Protein AF-A0A7Y3MWR1-F1 (afdb_monomer_lite)

Structure (mmCIF, N/CA/C/O backbone):
data_AF-A0A7Y3MWR1-F1
#
_entry.id   AF-A0A7Y3MWR1-F1
#
loop_
_atom_site.group_PDB
_atom_site.id
_atom_site.type_symbol
_atom_site.label_atom_id
_atom_site.label_alt_id
_atom_site.label_comp_id
_atom_site.label_asym_id
_atom_site.label_entity_id
_atom_site.label_seq_id
_atom_site.pdbx_PDB_ins_code
_atom_site.Cartn_x
_atom_site.Cartn_y
_atom_site.Cartn_z
_atom_site.occupancy
_atom_site.B_iso_or_equiv
_atom_site.auth_seq_id
_atom_site.auth_comp_id
_atom_site.auth_asym_id
_atom_site.auth_atom_id
_atom_site.pdbx_PDB_model_num
ATOM 1 N N . MET A 1 1 ? -51.681 26.804 16.987 1.00 45.47 1 MET A N 1
ATOM 2 C CA . MET A 1 1 ? -50.652 25.978 17.655 1.00 45.47 1 MET A CA 1
ATOM 3 C C . MET A 1 1 ? -49.712 25.480 16.564 1.00 45.47 1 MET A C 1
ATOM 5 O O . MET A 1 1 ? -50.173 24.775 15.679 1.00 45.47 1 MET A O 1
ATOM 9 N N . ARG A 1 2 ? -48.475 25.991 16.497 1.00 41.12 2 ARG A N 1
ATOM 10 C CA . ARG A 1 2 ? -47.535 25.744 15.385 1.00 41.12 2 ARG A CA 1
ATOM 11 C C . ARG A 1 2 ? -46.619 24.585 15.791 1.00 41.12 2 ARG A C 1
ATOM 13 O O . ARG A 1 2 ? -45.947 24.696 16.810 1.00 41.12 2 ARG A O 1
ATOM 20 N N . VAL A 1 3 ? -46.648 23.482 15.047 1.00 41.56 3 VAL A N 1
ATOM 21 C CA . VAL A 1 3 ? -45.785 22.315 15.289 1.00 41.56 3 VAL A CA 1
ATOM 22 C C . VAL A 1 3 ? -44.350 22.691 14.887 1.00 41.56 3 VAL A C 1
ATOM 24 O O . VAL A 1 3 ? -44.177 23.237 13.793 1.00 41.56 3 VAL A O 1
ATOM 27 N N . PRO A 1 4 ? -43.331 22.485 15.740 1.00 40.34 4 PRO A N 1
ATOM 28 C CA . PRO A 1 4 ? -41.945 22.752 15.366 1.00 40.34 4 PRO A CA 1
ATOM 29 C C . PRO A 1 4 ? -41.457 21.724 14.328 1.00 40.34 4 PRO A 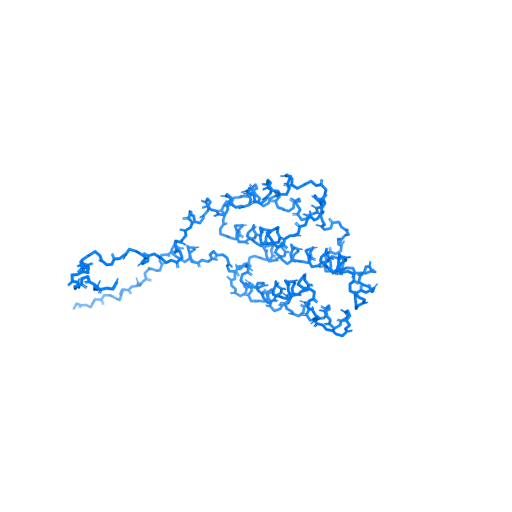C 1
ATOM 31 O O . PRO A 1 4 ? -41.953 20.595 14.309 1.00 40.34 4 PRO A O 1
ATOM 34 N N . PRO A 1 5 ? -40.503 22.086 13.450 1.00 43.78 5 PRO A N 1
ATOM 35 C CA . PRO A 1 5 ? -39.950 21.145 12.486 1.00 43.78 5 PRO A CA 1
ATOM 36 C C . PRO A 1 5 ? -39.145 20.060 13.208 1.00 43.78 5 PRO A C 1
ATOM 38 O O . PRO A 1 5 ? -38.393 20.342 14.142 1.00 43.78 5 PRO A O 1
ATOM 41 N N . ILE A 1 6 ? -39.304 18.816 12.755 1.00 50.38 6 ILE A N 1
ATOM 42 C CA . ILE A 1 6 ? -38.486 17.682 13.185 1.00 50.38 6 ILE A CA 1
ATOM 43 C C . ILE A 1 6 ? -37.073 17.935 12.656 1.00 50.38 6 ILE A C 1
ATOM 45 O O . ILE A 1 6 ? -36.814 17.796 11.461 1.00 50.38 6 ILE A O 1
ATOM 49 N N . VAL A 1 7 ? -36.159 18.347 13.534 1.00 52.25 7 VAL A N 1
ATOM 50 C CA . VAL A 1 7 ? -34.727 18.281 13.244 1.00 52.25 7 VAL A CA 1
ATOM 51 C C . VAL A 1 7 ? -34.375 16.799 13.226 1.00 52.25 7 VAL A C 1
ATOM 53 O O . VAL A 1 7 ? -34.409 16.140 14.262 1.00 52.25 7 VAL A O 1
ATOM 56 N N . SER A 1 8 ? -34.101 16.269 12.034 1.00 47.66 8 SER A N 1
ATOM 57 C CA . SER A 1 8 ? -33.553 14.926 11.859 1.00 47.66 8 SER A CA 1
ATOM 58 C C . SER A 1 8 ? -32.188 14.884 12.541 1.00 47.66 8 SER A C 1
ATOM 60 O O . SER A 1 8 ? -31.198 15.344 11.974 1.00 47.66 8 SER A O 1
ATOM 62 N N . TYR A 1 9 ? -32.137 14.383 13.774 1.00 44.94 9 TYR A N 1
ATOM 63 C CA . TYR A 1 9 ? -30.881 14.062 14.436 1.00 44.94 9 TYR A CA 1
ATOM 64 C C . TYR A 1 9 ? -30.244 12.915 13.652 1.00 44.94 9 TYR A C 1
ATOM 66 O O . TYR A 1 9 ? -30.768 11.804 13.626 1.00 44.94 9 TYR A O 1
ATOM 74 N N . ARG A 1 10 ? -29.182 13.221 12.906 1.00 43.94 10 ARG A N 1
ATOM 75 C CA . ARG A 1 10 ? -28.384 12.214 12.211 1.00 43.94 10 ARG A CA 1
ATOM 76 C C . ARG A 1 10 ? -27.510 11.569 13.280 1.00 43.94 10 ARG A C 1
ATOM 78 O O . ARG A 1 10 ? -26.643 12.248 13.825 1.00 43.94 10 ARG A O 1
ATOM 85 N N . ASP A 1 11 ? -27.790 10.316 13.627 1.00 38.19 11 ASP A N 1
ATOM 86 C CA . ASP A 1 11 ? -27.016 9.585 14.628 1.00 38.19 11 ASP A CA 1
ATOM 87 C C . ASP A 1 11 ? -25.553 9.469 14.158 1.00 38.19 11 ASP A C 1
ATOM 89 O O . ASP A 1 11 ? -25.288 8.794 13.160 1.00 38.19 11 ASP A O 1
ATOM 93 N N . PRO A 1 12 ? -24.574 10.074 14.858 1.00 42.69 12 PRO A N 1
ATOM 94 C CA . PRO A 1 12 ? -23.167 10.024 14.448 1.00 42.69 12 PRO A CA 1
ATOM 95 C C . PRO A 1 12 ? -22.580 8.604 14.505 1.00 42.69 12 PRO A C 1
ATOM 97 O O . PRO A 1 12 ? -21.557 8.333 13.891 1.00 42.69 12 PRO A O 1
ATOM 100 N N . VAL A 1 13 ? -23.249 7.680 15.203 1.00 42.00 13 VAL A N 1
ATOM 101 C CA . VAL A 1 13 ? -22.864 6.264 15.306 1.00 42.00 13 VAL A CA 1
ATOM 102 C C . VAL A 1 13 ? -23.218 5.476 14.033 1.00 42.00 13 VAL A C 1
ATOM 104 O O . VAL A 1 13 ? -22.575 4.474 13.736 1.00 42.00 13 VAL A O 1
ATOM 107 N N . GLN A 1 14 ? -24.209 5.919 13.247 1.00 37.59 14 GLN A N 1
ATOM 108 C CA . GLN A 1 14 ? -24.595 5.252 11.995 1.00 37.59 14 GLN A CA 1
ATOM 109 C C . GLN A 1 14 ? -23.736 5.669 10.791 1.00 37.59 14 GLN A C 1
ATOM 111 O O . GLN A 1 14 ? -23.588 4.866 9.873 1.00 37.59 14 GLN A O 1
ATOM 116 N N . ASP A 1 15 ? -23.134 6.866 10.802 1.00 41.84 15 ASP A N 1
ATOM 117 C CA . ASP A 1 15 ? -22.218 7.316 9.735 1.00 41.84 15 ASP A CA 1
ATOM 118 C C . ASP A 1 15 ? -20.869 6.553 9.764 1.00 41.84 15 ASP A C 1
ATOM 120 O O . ASP A 1 15 ? -20.226 6.424 8.728 1.00 41.84 15 ASP A O 1
ATOM 124 N N . ASP A 1 16 ? -20.456 5.990 10.909 1.00 44.84 16 ASP A N 1
ATOM 125 C CA . ASP A 1 16 ? -19.154 5.306 11.075 1.00 44.84 16 ASP A CA 1
ATOM 126 C C . ASP A 1 16 ? -19.192 3.812 10.672 1.00 44.84 16 ASP A C 1
ATOM 128 O O . ASP A 1 16 ? -18.217 3.243 10.186 1.00 44.84 16 ASP A O 1
ATOM 132 N N . LEU A 1 17 ? -20.364 3.168 10.766 1.00 41.53 17 LEU A N 1
ATOM 133 C CA . LEU A 1 17 ? -20.565 1.753 10.400 1.00 41.53 17 LEU A CA 1
ATOM 134 C C . LEU A 1 17 ? -20.596 1.503 8.876 1.00 41.53 17 LEU A C 1
ATOM 136 O O . LEU A 1 17 ? -20.618 0.352 8.431 1.00 41.53 17 LEU A O 1
ATOM 140 N N . GLY A 1 18 ? -20.630 2.569 8.070 1.00 46.22 18 GLY A N 1
ATOM 141 C CA . GLY A 1 18 ? -20.715 2.513 6.608 1.00 46.22 18 GLY A CA 1
ATOM 142 C C . GLY A 1 18 ? -19.389 2.674 5.863 1.00 46.22 18 GLY A C 1
ATOM 143 O O . GLY A 1 18 ? -19.364 2.395 4.668 1.00 46.22 18 GLY A O 1
ATOM 144 N N . ARG A 1 19 ? -18.308 3.092 6.539 1.00 59.31 19 ARG A N 1
ATOM 145 C CA . ARG A 1 19 ? -17.054 3.535 5.889 1.00 59.31 19 ARG A CA 1
ATOM 146 C C . ARG A 1 19 ? -15.982 2.458 5.733 1.00 59.31 19 ARG A C 1
ATOM 148 O O . ARG A 1 19 ? -14.924 2.718 5.169 1.00 59.31 19 ARG A O 1
ATOM 155 N N . GLY A 1 20 ? -16.239 1.252 6.240 1.00 65.06 20 GLY A N 1
ATOM 156 C CA . GLY A 1 20 ? -15.255 0.172 6.235 1.00 65.06 20 GLY A CA 1
ATOM 157 C C . GLY A 1 20 ? -14.748 -0.135 4.824 1.00 65.06 20 GLY A C 1
ATOM 158 O O . GLY A 1 20 ? -15.522 -0.559 3.968 1.00 65.06 20 GLY A O 1
ATOM 159 N N . GLY A 1 21 ? -13.448 0.060 4.608 1.00 73.00 21 GLY A N 1
ATOM 160 C CA . GLY A 1 21 ? -12.765 -0.252 3.350 1.00 73.00 21 GLY A CA 1
ATOM 161 C C . GLY A 1 21 ? -12.755 0.851 2.292 1.00 73.00 21 GLY A C 1
ATOM 162 O O . GLY A 1 21 ? -12.262 0.614 1.186 1.00 73.00 21 GLY A O 1
ATOM 163 N N . GLU A 1 22 ? -13.210 2.069 2.611 1.00 86.62 22 GLU A N 1
ATOM 164 C CA . GLU A 1 22 ? -13.105 3.222 1.700 1.00 86.62 22 GLU A CA 1
ATOM 165 C C . GLU A 1 22 ? -11.640 3.541 1.336 1.00 86.62 22 GLU A C 1
ATOM 167 O O . GLU A 1 22 ? -11.360 3.890 0.190 1.00 86.62 22 GLU A O 1
ATOM 172 N N . LEU A 1 23 ? -10.684 3.346 2.254 1.00 92.88 23 LEU A N 1
ATOM 173 C CA . LEU A 1 23 ? -9.259 3.589 1.993 1.00 92.88 23 LEU A CA 1
ATOM 174 C C . LEU A 1 23 ? -8.682 2.641 0.929 1.00 92.88 23 LEU A C 1
ATOM 176 O O . LEU A 1 23 ? -7.988 3.076 0.008 1.00 92.88 23 LEU A O 1
ATOM 180 N N . ALA A 1 24 ? -8.989 1.343 1.028 1.00 94.31 24 ALA A N 1
ATOM 181 C CA . ALA A 1 24 ? -8.575 0.352 0.037 1.00 94.31 24 ALA A CA 1
ATOM 182 C C . ALA A 1 24 ? -9.272 0.587 -1.311 1.00 94.31 24 ALA A C 1
ATOM 184 O O . ALA A 1 24 ? -8.636 0.492 -2.364 1.00 94.31 24 ALA A O 1
ATOM 185 N N . LEU A 1 25 ? -10.555 0.964 -1.280 1.00 93.31 25 LEU A N 1
ATOM 186 C CA . LEU A 1 25 ? -11.319 1.327 -2.470 1.00 93.31 25 LEU A CA 1
ATOM 187 C C . LEU A 1 25 ? -10.763 2.583 -3.158 1.00 93.31 25 LEU A C 1
ATOM 189 O O . LEU A 1 25 ? -10.685 2.621 -4.385 1.00 93.31 25 LEU A O 1
ATOM 193 N N . GLY A 1 26 ? -10.318 3.587 -2.401 1.00 95.25 26 GLY A N 1
ATOM 194 C CA . GLY A 1 26 ? -9.665 4.779 -2.951 1.00 95.25 26 GLY A CA 1
ATOM 195 C C . GLY A 1 26 ? -8.364 4.462 -3.696 1.00 95.25 26 GLY A C 1
ATOM 196 O O . GLY A 1 26 ? -7.991 5.172 -4.624 1.00 95.25 26 GLY A O 1
ATOM 197 N N . LEU A 1 27 ? -7.703 3.350 -3.358 1.00 97.44 27 LEU A N 1
ATOM 198 C CA . LEU A 1 27 ? -6.500 2.857 -4.037 1.00 97.44 27 LEU A CA 1
ATOM 199 C C . LEU A 1 27 ? -6.786 1.812 -5.132 1.00 97.44 27 LEU A C 1
ATOM 201 O O . LEU A 1 27 ? -5.845 1.260 -5.709 1.00 97.44 27 LEU A O 1
ATOM 205 N N . GLN A 1 28 ? -8.053 1.525 -5.455 1.00 96.31 28 GLN A N 1
ATOM 206 C CA . GLN A 1 28 ? -8.433 0.424 -6.354 1.00 96.31 28 GLN A CA 1
ATOM 207 C C . GLN A 1 28 ? -7.777 0.493 -7.741 1.00 96.31 28 GLN A C 1
ATOM 209 O O . GLN A 1 28 ? -7.393 -0.538 -8.300 1.00 96.31 28 GLN A O 1
ATOM 214 N N 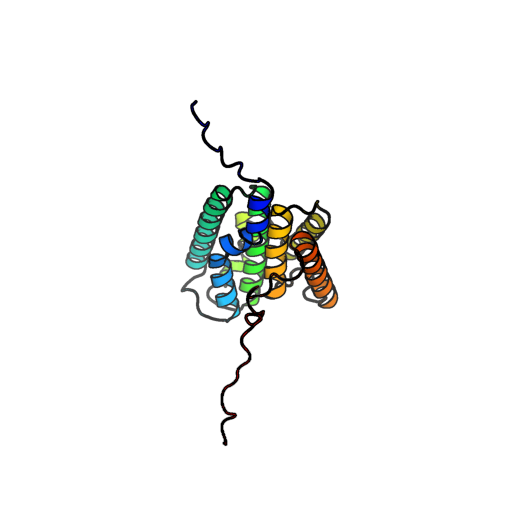. GLU A 1 29 ? -7.624 1.694 -8.308 1.00 96.38 29 GLU A N 1
ATOM 215 C CA . GLU A 1 29 ? -7.031 1.878 -9.635 1.00 96.38 29 GLU A CA 1
ATOM 216 C C . GLU A 1 29 ? -5.547 1.504 -9.611 1.00 96.38 29 GLU A C 1
ATOM 218 O O . GLU A 1 29 ? -5.066 0.760 -10.470 1.00 96.38 29 GLU A O 1
ATOM 223 N N . ALA A 1 30 ? -4.842 1.934 -8.563 1.00 97.12 30 ALA A N 1
ATOM 224 C CA . ALA A 1 30 ? -3.445 1.602 -8.334 1.00 97.12 30 ALA A CA 1
ATOM 225 C C . ALA A 1 30 ? -3.270 0.086 -8.119 1.00 97.12 30 ALA A C 1
ATOM 227 O O . ALA A 1 30 ? -2.466 -0.557 -8.800 1.00 97.12 30 ALA A O 1
ATOM 228 N N . PHE A 1 31 ? -4.089 -0.532 -7.260 1.00 97.38 31 PHE A N 1
ATOM 229 C CA . PHE A 1 31 ? -4.067 -1.987 -7.062 1.00 97.38 31 PHE A CA 1
ATOM 230 C C . PHE A 1 31 ? -4.383 -2.767 -8.340 1.00 97.38 31 PHE A C 1
ATOM 232 O O . PHE A 1 31 ? -3.753 -3.790 -8.605 1.00 97.38 31 PHE A O 1
ATOM 239 N N . THR A 1 32 ? -5.295 -2.275 -9.177 1.00 95.56 32 THR A N 1
ATOM 240 C CA . THR A 1 32 ? -5.608 -2.898 -10.470 1.00 95.56 32 THR A CA 1
ATOM 241 C C . THR A 1 32 ? -4.387 -2.920 -11.387 1.00 95.56 32 THR A C 1
ATOM 243 O O . THR A 1 32 ? -4.093 -3.950 -12.004 1.00 95.56 32 THR A O 1
ATOM 246 N N . VAL A 1 33 ? -3.640 -1.815 -11.460 1.00 94.44 33 VAL A N 1
ATOM 247 C CA . VAL A 1 33 ? -2.377 -1.747 -12.211 1.00 94.44 33 VAL A CA 1
ATOM 248 C C . VAL A 1 33 ? -1.369 -2.765 -11.671 1.00 94.44 33 VAL A C 1
ATOM 250 O O . VAL A 1 33 ? -0.801 -3.538 -12.446 1.00 94.44 33 VAL A O 1
ATOM 253 N N . LEU A 1 34 ? -1.197 -2.832 -10.351 1.00 95.31 34 LEU A N 1
ATOM 254 C CA . LEU A 1 34 ? -0.280 -3.770 -9.702 1.00 95.31 34 LEU A CA 1
ATOM 255 C C . LEU A 1 34 ? -0.658 -5.237 -9.968 1.00 95.31 34 LEU A C 1
ATOM 257 O O . LEU A 1 34 ? 0.195 -6.053 -10.320 1.00 95.31 34 LEU A O 1
ATOM 261 N N . VAL A 1 35 ? -1.934 -5.604 -9.853 1.00 94.19 35 VAL A N 1
ATOM 262 C CA . VAL A 1 35 ? -2.383 -6.984 -10.105 1.00 94.19 35 VAL A CA 1
ATOM 263 C C . VAL A 1 35 ? -2.182 -7.367 -11.572 1.00 94.19 35 VAL A C 1
ATOM 265 O O . VAL A 1 35 ? -1.722 -8.473 -11.865 1.00 94.19 35 VAL A O 1
ATOM 268 N N . ARG A 1 36 ? -2.441 -6.447 -12.513 1.00 92.00 36 ARG A N 1
ATOM 269 C CA . ARG A 1 36 ? -2.145 -6.671 -13.938 1.00 92.00 36 ARG A CA 1
ATOM 270 C C . ARG A 1 36 ? -0.655 -6.906 -14.186 1.00 92.00 36 ARG A C 1
ATOM 272 O O . ARG A 1 36 ? -0.323 -7.729 -15.040 1.00 92.00 36 ARG A O 1
ATOM 279 N N . LEU A 1 37 ? 0.213 -6.232 -13.428 1.00 91.50 37 LEU A N 1
ATOM 280 C CA . LEU A 1 37 ? 1.666 -6.361 -13.544 1.00 91.50 37 LEU A CA 1
ATOM 281 C C . LEU A 1 37 ? 2.085 -7.770 -13.143 1.00 91.50 37 LEU A C 1
ATOM 283 O O . LEU A 1 37 ? 2.802 -8.442 -13.882 1.00 91.50 37 LEU A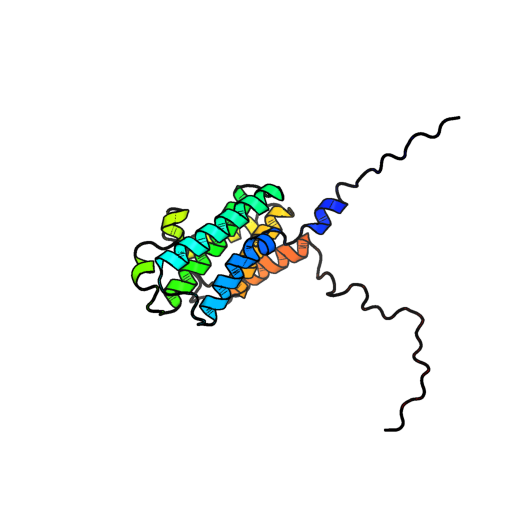 O 1
ATOM 287 N N . ARG A 1 38 ? 1.582 -8.234 -11.996 1.00 90.69 38 ARG A N 1
ATOM 288 C CA . ARG A 1 38 ? 1.854 -9.578 -11.473 1.00 90.69 38 ARG A CA 1
ATOM 289 C C . ARG A 1 38 ? 1.286 -10.682 -12.360 1.00 90.69 38 ARG A C 1
ATOM 291 O O . ARG A 1 38 ? 1.878 -11.750 -12.450 1.00 90.69 38 ARG A O 1
ATOM 298 N N . ALA A 1 39 ? 0.193 -10.412 -13.072 1.00 89.44 39 ALA A N 1
ATOM 299 C CA . ALA A 1 39 ? -0.351 -11.313 -14.086 1.00 89.44 39 ALA A CA 1
ATOM 300 C C . ALA A 1 39 ? 0.476 -11.355 -15.390 1.00 89.44 39 ALA A C 1
ATOM 302 O O . ALA A 1 39 ? 0.044 -11.977 -16.360 1.00 89.44 39 ALA A O 1
ATOM 303 N N . GLY A 1 40 ? 1.625 -10.668 -15.453 1.00 83.06 40 GLY A N 1
ATOM 304 C CA . GLY A 1 40 ? 2.501 -10.641 -16.625 1.00 83.06 40 GLY A CA 1
ATOM 305 C C . GLY A 1 40 ? 1.887 -9.939 -17.835 1.00 83.06 40 GLY A C 1
ATOM 306 O O . GLY A 1 40 ? 2.345 -10.130 -18.961 1.00 83.06 40 GLY A O 1
ATOM 307 N N . ARG A 1 41 ? 0.827 -9.144 -17.639 1.00 78.44 41 ARG A N 1
ATOM 308 C CA . ARG A 1 41 ? 0.235 -8.374 -18.733 1.00 78.44 41 ARG A CA 1
ATOM 309 C C . ARG A 1 41 ? 1.104 -7.156 -18.993 1.00 78.44 41 ARG A C 1
ATOM 311 O O . ARG A 1 41 ? 1.492 -6.463 -18.060 1.00 78.44 41 ARG A O 1
ATOM 318 N N . GLN A 1 42 ? 1.374 -6.877 -20.263 1.00 67.69 42 GLN A N 1
ATOM 319 C CA . GLN A 1 42 ? 2.087 -5.667 -20.647 1.00 67.69 42 GLN A CA 1
ATOM 320 C C . GLN A 1 42 ? 1.248 -4.440 -20.256 1.00 67.69 42 GLN A C 1
ATOM 322 O O . GLN A 1 42 ? 0.100 -4.307 -20.687 1.00 67.69 42 GLN A O 1
ATOM 327 N N . ILE A 1 43 ? 1.804 -3.575 -19.403 1.00 67.38 43 ILE A N 1
ATOM 328 C CA . ILE A 1 43 ? 1.125 -2.357 -18.917 1.00 67.38 43 ILE A CA 1
ATOM 329 C C . ILE A 1 43 ? 1.632 -1.096 -19.627 1.00 67.38 43 ILE A C 1
ATOM 331 O O . ILE A 1 43 ? 0.994 -0.052 -19.554 1.00 67.38 43 ILE A O 1
ATOM 335 N N . GLY A 1 44 ? 2.727 -1.181 -20.381 1.00 71.19 44 GLY A N 1
ATOM 336 C CA . GLY A 1 44 ? 3.237 -0.038 -21.127 1.00 71.19 44 GLY A CA 1
ATOM 337 C C . GLY A 1 44 ? 4.420 -0.369 -22.026 1.00 71.19 44 GLY A C 1
ATOM 338 O O . GLY A 1 44 ? 4.768 -1.535 -22.235 1.00 71.19 44 GLY A O 1
ATOM 339 N N . SER A 1 45 ? 5.009 0.694 -22.569 1.00 74.44 45 SER A N 1
ATOM 340 C CA . SER A 1 45 ? 6.192 0.673 -23.433 1.00 74.44 45 SER A CA 1
ATOM 341 C C . SER A 1 45 ? 7.502 0.883 -22.671 1.00 74.44 45 SER A C 1
ATOM 343 O O . SER A 1 45 ? 8.522 0.332 -23.076 1.00 74.44 45 SER A O 1
ATOM 345 N N . ASP A 1 46 ? 7.485 1.652 -21.578 1.00 86.69 46 ASP A N 1
ATOM 346 C CA . ASP A 1 46 ? 8.680 2.094 -20.852 1.00 86.69 46 ASP A CA 1
ATOM 347 C C . ASP A 1 46 ? 8.407 2.372 -19.358 1.00 86.69 46 ASP A C 1
ATOM 349 O O . ASP A 1 46 ? 7.272 2.607 -18.934 1.00 86.69 46 ASP A O 1
ATOM 353 N N . SER A 1 47 ? 9.476 2.316 -18.557 1.00 90.44 47 SER A N 1
ATOM 354 C CA . SER A 1 47 ? 9.460 2.500 -17.098 1.00 90.44 47 SER A CA 1
ATOM 355 C C . SER A 1 47 ? 8.999 3.894 -16.659 1.00 90.44 47 SER A C 1
ATOM 357 O O . SER A 1 47 ? 8.262 4.011 -15.680 1.00 90.44 47 SER A O 1
ATOM 359 N N . ASP A 1 48 ? 9.418 4.952 -17.353 1.00 91.56 48 ASP A N 1
ATOM 360 C CA . ASP A 1 48 ? 9.194 6.333 -16.902 1.00 91.56 48 ASP A CA 1
ATOM 361 C C . ASP A 1 48 ? 7.738 6.762 -17.095 1.00 91.56 48 ASP A C 1
ATOM 363 O O . ASP A 1 48 ? 7.143 7.399 -16.217 1.00 91.56 48 ASP A O 1
ATOM 367 N N . SER A 1 49 ? 7.123 6.334 -18.198 1.00 91.50 49 SER A N 1
ATOM 368 C CA . SER A 1 49 ? 5.690 6.504 -18.428 1.00 91.50 49 SER A CA 1
ATOM 369 C C . SER A 1 49 ? 4.871 5.733 -17.391 1.00 91.50 49 SER A C 1
ATOM 371 O O . SER A 1 49 ? 3.918 6.279 -16.833 1.00 91.50 49 SER A O 1
ATOM 373 N N . PHE A 1 50 ? 5.268 4.496 -17.063 1.00 93.62 50 PHE A N 1
ATOM 374 C CA . PHE A 1 50 ? 4.617 3.704 -16.014 1.00 93.62 50 PHE A CA 1
ATOM 375 C C . PHE A 1 50 ? 4.719 4.384 -14.642 1.00 93.62 50 PHE A C 1
ATOM 377 O O . PHE A 1 50 ? 3.719 4.520 -13.937 1.00 93.62 50 PHE A O 1
ATOM 384 N N . ARG A 1 51 ? 5.911 4.870 -14.280 1.00 94.81 51 ARG A N 1
ATOM 385 C CA . ARG A 1 51 ? 6.152 5.616 -13.038 1.00 94.81 51 ARG A CA 1
ATOM 386 C C . ARG A 1 51 ? 5.275 6.858 -12.952 1.00 94.81 51 ARG A C 1
ATOM 388 O O . ARG A 1 51 ? 4.591 7.056 -11.951 1.00 94.81 51 ARG A O 1
ATOM 395 N N . THR A 1 52 ? 5.272 7.673 -14.005 1.00 94.88 52 THR A N 1
ATOM 396 C CA . THR A 1 52 ? 4.448 8.887 -14.088 1.00 94.88 52 THR A CA 1
ATOM 397 C C . THR A 1 52 ? 2.968 8.555 -13.921 1.00 94.88 52 THR A C 1
ATOM 399 O O . THR A 1 52 ? 2.273 9.218 -13.152 1.00 94.88 52 THR A O 1
ATOM 402 N N . HIS A 1 53 ? 2.501 7.494 -14.582 1.00 94.88 53 HIS A N 1
ATOM 403 C CA . HIS A 1 53 ? 1.122 7.037 -14.476 1.00 94.88 53 HIS A CA 1
ATOM 404 C C . HIS A 1 53 ? 0.760 6.617 -13.046 1.00 94.88 53 HIS A C 1
ATOM 406 O O . HIS A 1 53 ? -0.219 7.118 -12.498 1.00 94.88 53 HIS A O 1
ATOM 412 N N . VAL A 1 54 ? 1.572 5.773 -12.401 1.00 96.31 54 VAL A N 1
ATOM 413 C CA . VAL A 1 54 ? 1.337 5.359 -11.007 1.00 96.31 54 VAL A CA 1
ATOM 414 C C . VAL A 1 54 ? 1.328 6.562 -10.064 1.00 96.31 54 VAL A C 1
ATOM 416 O O . VAL A 1 54 ? 0.435 6.672 -9.230 1.00 96.31 54 VAL A O 1
ATOM 419 N N . LYS A 1 55 ? 2.272 7.500 -10.203 1.00 97.38 55 LYS A N 1
ATOM 420 C CA . LYS A 1 55 ? 2.306 8.714 -9.370 1.00 97.38 55 LYS A CA 1
ATOM 421 C C . LYS A 1 55 ? 1.053 9.574 -9.544 1.00 97.38 55 LYS A C 1
ATOM 423 O O . LYS A 1 55 ? 0.563 10.132 -8.563 1.00 97.38 55 LYS A O 1
ATOM 428 N N . ALA A 1 56 ? 0.522 9.665 -10.763 1.00 97.56 56 ALA A N 1
ATOM 429 C CA . ALA A 1 56 ? -0.731 10.364 -11.027 1.00 97.56 56 ALA A CA 1
ATOM 430 C C . ALA A 1 56 ? -1.922 9.677 -10.337 1.00 97.56 56 ALA A C 1
ATOM 432 O O . ALA A 1 56 ? -2.707 10.365 -9.688 1.00 97.56 56 ALA A O 1
ATOM 433 N N . LEU A 1 57 ? -2.008 8.340 -10.396 1.00 97.69 57 LEU A N 1
ATOM 434 C CA . LEU A 1 57 ? -3.035 7.571 -9.677 1.00 97.69 57 LEU A CA 1
ATOM 435 C C . LEU A 1 57 ? -2.956 7.797 -8.162 1.00 97.69 57 LEU A C 1
ATOM 437 O O . LEU A 1 57 ? -3.969 8.063 -7.526 1.00 97.69 57 LEU A O 1
ATOM 441 N N . LEU A 1 58 ? -1.751 7.755 -7.585 1.00 98.12 58 LEU A N 1
ATOM 442 C CA . LEU A 1 58 ? -1.554 7.981 -6.149 1.00 98.12 58 LEU A CA 1
ATOM 443 C C . LEU A 1 58 ? -1.905 9.412 -5.728 1.00 98.12 58 LEU A C 1
ATOM 445 O O . LEU A 1 58 ? -2.470 9.614 -4.659 1.00 98.12 58 LEU A O 1
ATOM 449 N N . THR A 1 59 ? -1.616 10.400 -6.577 1.00 98.19 59 THR A N 1
ATOM 450 C CA . THR A 1 59 ? -1.969 11.806 -6.325 1.00 98.19 59 THR A CA 1
ATOM 451 C C . THR A 1 59 ? -3.484 12.019 -6.371 1.00 98.19 59 THR A C 1
ATOM 453 O O . THR A 1 59 ? -4.032 12.735 -5.533 1.00 98.19 59 THR A O 1
ATOM 456 N N . ALA A 1 60 ? -4.172 11.392 -7.332 1.00 97.94 60 ALA A N 1
ATOM 457 C CA . ALA A 1 60 ? -5.629 11.426 -7.418 1.00 97.94 60 ALA A CA 1
ATOM 458 C C . ALA A 1 60 ? -6.270 10.748 -6.197 1.00 97.94 60 ALA A C 1
ATOM 460 O O . ALA A 1 60 ? -7.073 11.373 -5.509 1.00 97.94 60 ALA A O 1
ATOM 461 N N . ALA A 1 61 ? -5.818 9.535 -5.860 1.00 97.56 61 ALA A N 1
ATOM 462 C CA . ALA A 1 61 ? -6.290 8.801 -4.690 1.00 97.56 61 ALA A CA 1
ATOM 463 C C . ALA A 1 61 ? -6.075 9.587 -3.388 1.00 97.56 61 ALA A C 1
ATOM 465 O O . ALA A 1 61 ? -6.984 9.675 -2.571 1.00 97.56 61 ALA A O 1
ATOM 466 N N . HIS A 1 62 ? -4.907 10.214 -3.198 1.00 98.00 62 HIS A N 1
ATOM 467 C CA . HIS A 1 62 ? -4.643 11.065 -2.031 1.00 98.00 62 HIS A CA 1
ATOM 468 C C . HIS A 1 62 ? -5.682 12.185 -1.922 1.00 98.00 62 HIS A C 1
ATOM 470 O O . HIS A 1 62 ? -6.317 12.334 -0.879 1.00 98.00 62 HIS A O 1
ATOM 476 N N . LYS A 1 63 ? -5.918 12.931 -3.006 1.00 97.62 63 LYS A N 1
ATOM 477 C CA . LYS A 1 63 ? -6.912 14.011 -3.021 1.00 97.62 63 LYS A CA 1
ATOM 478 C C . LYS A 1 63 ? -8.311 13.512 -2.643 1.00 97.62 63 LYS A C 1
ATOM 480 O O . LYS A 1 63 ? -8.988 14.161 -1.845 1.00 97.62 63 LYS A O 1
ATOM 485 N N . ASP A 1 64 ? -8.729 12.379 -3.196 1.00 95.69 64 ASP A N 1
ATOM 486 C CA . ASP A 1 64 ? -10.058 11.817 -2.950 1.00 95.69 64 ASP A CA 1
ATOM 487 C C . ASP A 1 64 ? -10.202 11.322 -1.503 1.00 95.69 64 ASP A C 1
ATOM 489 O O . ASP A 1 64 ? -11.215 11.584 -0.856 1.00 95.69 64 ASP A O 1
ATOM 493 N N . LEU A 1 65 ? -9.160 10.696 -0.950 1.00 95.94 65 LEU A N 1
ATOM 494 C CA . LEU A 1 65 ? -9.137 10.211 0.433 1.00 95.94 65 LEU A CA 1
ATOM 495 C C . LEU A 1 65 ? -9.098 11.351 1.463 1.00 95.94 65 LEU A C 1
ATOM 497 O O . LEU A 1 65 ? -9.752 11.252 2.503 1.00 95.94 65 LEU A O 1
ATOM 501 N N . VAL A 1 66 ? -8.411 12.461 1.167 1.00 96.19 66 VAL A N 1
ATOM 502 C CA . VAL A 1 66 ? -8.510 13.693 1.973 1.00 96.19 66 VAL A CA 1
ATOM 503 C C . VAL A 1 66 ? -9.927 14.255 1.908 1.00 96.19 66 VAL A C 1
ATOM 505 O O . VAL A 1 66 ? -10.476 14.654 2.932 1.00 96.19 66 VAL A O 1
ATOM 508 N N . GLY A 1 67 ? -10.551 14.251 0.725 1.00 93.56 67 GLY A N 1
ATOM 509 C CA . GLY A 1 67 ? -11.952 14.646 0.552 1.00 93.56 67 GLY A CA 1
ATOM 510 C C . GLY A 1 67 ? -12.930 13.763 1.334 1.00 93.56 67 GLY A C 1
ATOM 511 O O . GLY A 1 67 ? -13.942 14.258 1.829 1.00 93.56 67 GLY A O 1
ATOM 512 N N . ALA A 1 68 ? -12.597 12.483 1.507 1.00 90.88 68 ALA A N 1
ATOM 513 C CA . ALA A 1 68 ? -13.306 11.556 2.379 1.00 90.88 68 ALA A CA 1
ATOM 514 C C . ALA A 1 68 ? -12.987 11.780 3.876 1.00 90.88 68 ALA A C 1
ATOM 516 O O . ALA A 1 68 ? -13.660 11.234 4.741 1.00 90.88 68 ALA A O 1
ATOM 517 N N . GLY A 1 69 ? -12.015 12.615 4.239 1.00 93.00 69 GLY A N 1
ATOM 518 C CA . GLY A 1 69 ? -11.719 12.937 5.637 1.00 93.00 69 GLY A CA 1
ATOM 519 C C . GLY A 1 69 ? -10.797 11.942 6.342 1.00 93.00 69 GLY A C 1
ATOM 520 O O . GLY A 1 69 ? -10.742 11.957 7.571 1.00 93.00 69 GLY A O 1
ATOM 521 N N . TYR A 1 70 ? -10.057 11.114 5.599 1.00 95.44 70 TYR A N 1
ATOM 522 C CA . TYR A 1 70 ? -8.954 10.351 6.181 1.00 95.44 70 TYR A CA 1
ATOM 523 C C . TYR A 1 70 ? -7.815 11.274 6.606 1.00 95.44 70 TYR A C 1
ATOM 525 O O . TYR A 1 70 ? -7.496 12.256 5.932 1.00 95.44 70 TYR A O 1
ATOM 533 N N . SER A 1 71 ? -7.158 10.928 7.714 1.00 95.88 71 SER A N 1
ATOM 534 C CA . SER A 1 71 ? -5.946 11.635 8.131 1.00 95.88 71 SER A CA 1
ATOM 535 C C . SER A 1 71 ? -4.804 11.459 7.121 1.00 95.88 71 SER A C 1
ATOM 537 O O . SER A 1 71 ? -4.645 10.391 6.523 1.00 95.88 71 SER A O 1
ATOM 539 N N . GLU A 1 72 ? -3.955 12.482 6.995 1.00 96.75 72 GLU A N 1
ATOM 540 C CA . GLU A 1 72 ? -2.723 12.417 6.192 1.00 96.75 72 GLU A CA 1
ATOM 541 C C . GLU A 1 72 ? -1.852 11.212 6.574 1.00 96.75 72 GLU A C 1
ATOM 543 O O . GLU A 1 72 ? -1.299 10.538 5.708 1.00 96.75 72 GLU A O 1
ATOM 548 N N . ASP A 1 73 ? -1.786 10.876 7.864 1.00 97.06 73 ASP A N 1
ATOM 549 C CA . ASP A 1 73 ? -1.034 9.722 8.356 1.00 97.06 73 ASP A CA 1
ATOM 550 C C . ASP A 1 73 ? -1.602 8.387 7.854 1.00 97.06 73 ASP A C 1
ATOM 552 O O . ASP A 1 73 ? -0.832 7.520 7.429 1.00 97.06 73 ASP A O 1
ATOM 556 N N . SER A 1 74 ? -2.929 8.215 7.865 1.00 97.12 74 SER A N 1
ATOM 557 C CA . SER A 1 74 ? -3.594 7.014 7.338 1.00 97.12 74 SER A CA 1
ATOM 558 C C . SER A 1 74 ? -3.338 6.858 5.838 1.00 97.12 74 SER A C 1
ATOM 560 O O . SER A 1 74 ? -2.945 5.782 5.380 1.00 97.12 74 SER A O 1
ATOM 562 N N . ILE A 1 75 ? -3.491 7.947 5.078 1.00 98.19 75 ILE A N 1
ATOM 563 C CA . ILE A 1 75 ? -3.261 7.963 3.628 1.00 98.19 75 ILE A CA 1
ATOM 564 C C . ILE A 1 75 ? -1.795 7.651 3.324 1.00 98.19 75 ILE A C 1
ATOM 566 O O . ILE A 1 75 ? -1.501 6.783 2.499 1.00 98.19 75 ILE A O 1
ATOM 570 N N . ARG A 1 76 ? -0.864 8.293 4.037 1.00 98.25 76 ARG A N 1
ATOM 571 C CA . ARG A 1 76 ? 0.575 8.063 3.887 1.00 98.25 76 ARG A CA 1
ATOM 572 C C . ARG A 1 76 ? 0.936 6.603 4.147 1.00 98.25 76 ARG A C 1
ATOM 574 O O . ARG A 1 76 ? 1.680 6.026 3.359 1.00 98.25 76 ARG A O 1
ATOM 581 N N . LEU A 1 77 ? 0.416 5.995 5.215 1.00 98.56 77 LEU A N 1
ATOM 582 C CA . LEU A 1 77 ? 0.675 4.588 5.545 1.00 98.56 77 LEU A CA 1
ATOM 583 C C . LEU A 1 77 ? 0.111 3.622 4.496 1.00 98.56 77 LEU A C 1
ATOM 585 O O . LEU A 1 77 ? 0.759 2.614 4.204 1.00 98.56 77 LEU A O 1
ATOM 589 N N . ALA A 1 78 ? -1.053 3.924 3.921 1.00 98.38 78 ALA A N 1
ATOM 590 C CA . ALA A 1 78 ? -1.666 3.118 2.870 1.00 98.38 78 ALA A CA 1
ATOM 591 C C . ALA A 1 78 ? -0.912 3.221 1.534 1.00 98.38 78 ALA A C 1
ATOM 593 O O . ALA A 1 78 ? -0.585 2.199 0.928 1.00 98.38 78 ALA A O 1
ATOM 594 N N . ILE A 1 79 ? -0.559 4.438 1.103 1.00 98.50 79 ILE A N 1
ATOM 595 C CA . ILE A 1 79 ? 0.259 4.654 -0.101 1.00 98.50 79 ILE A CA 1
ATOM 596 C C . ILE A 1 79 ? 1.629 3.997 0.068 1.00 98.50 79 ILE A C 1
ATOM 598 O O . ILE A 1 79 ? 2.120 3.355 -0.857 1.00 98.50 79 ILE A O 1
ATOM 602 N N . TYR A 1 80 ? 2.226 4.098 1.256 1.00 98.69 80 TYR A N 1
ATOM 603 C CA . TYR A 1 80 ? 3.488 3.441 1.569 1.00 98.69 80 TYR A CA 1
ATOM 604 C C . TYR A 1 80 ? 3.414 1.919 1.366 1.00 98.69 80 TYR A C 1
ATOM 606 O O . TYR A 1 80 ? 4.257 1.344 0.678 1.00 98.69 80 TYR A O 1
ATOM 614 N N . ALA A 1 81 ? 2.377 1.271 1.908 1.00 98.69 81 ALA A N 1
ATOM 615 C CA . ALA A 1 81 ? 2.162 -0.166 1.749 1.00 98.69 81 ALA A CA 1
ATOM 616 C C . ALA A 1 81 ? 2.022 -0.581 0.278 1.00 98.69 81 ALA A C 1
ATOM 618 O O . ALA A 1 81 ? 2.605 -1.583 -0.143 1.00 98.69 81 ALA A O 1
ATOM 619 N N . TYR A 1 82 ? 1.280 0.203 -0.507 1.00 98.62 82 TYR A N 1
ATOM 620 C CA . TYR A 1 82 ? 1.143 -0.016 -1.943 1.00 98.62 82 TYR A CA 1
ATOM 621 C C . TYR A 1 82 ? 2.483 0.138 -2.678 1.00 98.62 82 TYR A C 1
ATOM 623 O O . TYR A 1 82 ? 2.843 -0.724 -3.477 1.00 98.62 82 TYR A O 1
ATOM 631 N N . VAL A 1 83 ? 3.239 1.206 -2.403 1.00 98.44 83 VAL A N 1
ATOM 632 C CA . VAL A 1 83 ? 4.523 1.487 -3.066 1.00 98.44 83 VAL A CA 1
ATOM 633 C C . VAL A 1 83 ? 5.549 0.393 -2.770 1.00 98.44 83 VAL A C 1
ATOM 635 O O . VAL A 1 83 ? 6.167 -0.116 -3.703 1.00 98.44 83 VAL A O 1
ATOM 638 N N . ALA A 1 84 ? 5.660 -0.042 -1.511 1.00 98.56 84 ALA A N 1
ATOM 639 C CA . ALA A 1 84 ? 6.527 -1.157 -1.130 1.00 98.56 84 ALA A CA 1
ATOM 640 C C . ALA A 1 84 ? 6.189 -2.438 -1.917 1.00 98.56 84 ALA A C 1
ATOM 642 O O . ALA A 1 84 ? 7.076 -3.152 -2.394 1.00 98.56 84 ALA A O 1
ATOM 643 N N . PHE A 1 85 ? 4.896 -2.723 -2.096 1.00 98.50 85 PHE A N 1
ATOM 644 C CA . PHE A 1 85 ? 4.448 -3.895 -2.841 1.00 98.50 85 PHE A CA 1
ATOM 645 C C . PHE A 1 85 ? 4.651 -3.769 -4.356 1.00 98.50 85 PHE A C 1
ATOM 647 O O . PHE A 1 85 ? 5.007 -4.747 -5.027 1.00 98.50 85 PHE A O 1
ATOM 654 N N . LEU A 1 86 ? 4.448 -2.573 -4.904 1.00 97.88 86 LEU A N 1
ATOM 655 C CA . LEU A 1 86 ? 4.700 -2.286 -6.307 1.00 97.88 86 LEU A CA 1
ATOM 656 C C . LEU A 1 86 ? 6.176 -2.501 -6.645 1.00 97.88 86 LEU A C 1
ATOM 658 O O . LEU A 1 86 ? 6.476 -3.211 -7.604 1.00 97.88 86 LEU A O 1
ATOM 662 N N . ASP A 1 87 ? 7.081 -1.938 -5.845 1.00 97.19 87 ASP A N 1
ATOM 663 C CA . ASP A 1 87 ? 8.519 -2.075 -6.060 1.00 97.19 87 ASP A CA 1
ATOM 664 C C . ASP A 1 87 ? 8.962 -3.536 -5.974 1.00 97.19 87 ASP A C 1
ATOM 666 O O . ASP A 1 87 ? 9.656 -4.012 -6.873 1.00 97.19 87 ASP A O 1
ATOM 670 N N . GLU A 1 88 ? 8.502 -4.291 -4.969 1.00 97.44 88 GLU A N 1
ATOM 671 C CA . GLU A 1 88 ? 8.778 -5.731 -4.899 1.00 97.44 88 GLU A CA 1
ATOM 672 C C . GLU A 1 88 ? 8.280 -6.466 -6.155 1.00 97.44 88 GLU A C 1
ATOM 674 O O . GLU A 1 88 ? 8.990 -7.308 -6.711 1.00 97.44 88 GLU A O 1
ATOM 679 N N . SER A 1 89 ? 7.075 -6.138 -6.625 1.00 96.12 89 SER A N 1
ATOM 680 C CA . SER A 1 89 ? 6.481 -6.777 -7.801 1.00 96.12 89 SER A CA 1
ATOM 681 C C . SER A 1 89 ? 7.247 -6.451 -9.083 1.00 96.12 89 SER A C 1
ATOM 683 O O . SER A 1 89 ? 7.459 -7.342 -9.901 1.00 96.12 89 SER A O 1
ATOM 685 N N . ILE A 1 90 ? 7.698 -5.206 -9.257 1.00 95.31 90 ILE A N 1
ATOM 686 C CA . ILE A 1 90 ? 8.490 -4.786 -10.418 1.00 95.31 90 ILE A CA 1
ATOM 687 C C . ILE A 1 90 ? 9.861 -5.455 -10.402 1.00 95.31 90 ILE A C 1
ATOM 689 O O . ILE A 1 90 ? 10.240 -6.089 -11.391 1.00 95.31 90 ILE A O 1
ATOM 693 N N . LEU A 1 91 ? 10.576 -5.367 -9.278 1.00 93.75 91 LEU A N 1
ATOM 694 C CA . LEU A 1 91 ? 11.917 -5.933 -9.122 1.00 93.75 91 LEU A CA 1
ATOM 695 C C . LEU A 1 91 ? 11.912 -7.464 -9.252 1.00 93.75 91 LEU A C 1
ATOM 697 O O . LEU A 1 91 ? 12.879 -8.040 -9.746 1.00 93.75 91 LEU A O 1
ATOM 701 N N . GLY A 1 92 ? 10.814 -8.123 -8.867 1.00 92.56 92 GLY A N 1
ATOM 702 C CA . GLY A 1 92 ? 10.612 -9.562 -9.044 1.00 92.56 92 GLY A CA 1
ATOM 703 C C . GLY A 1 92 ? 10.068 -9.991 -10.415 1.00 92.56 92 GLY A C 1
ATOM 704 O O . GLY A 1 92 ? 10.033 -11.187 -10.690 1.00 92.56 92 GLY A O 1
ATOM 705 N N . SER A 1 93 ? 9.632 -9.063 -11.277 1.00 90.81 93 SER A N 1
ATOM 706 C CA . SER A 1 93 ? 8.908 -9.399 -12.519 1.00 90.81 93 SER A CA 1
ATOM 707 C C . SER A 1 93 ? 9.789 -9.906 -13.665 1.00 90.81 93 SER A C 1
ATOM 709 O O . SER A 1 93 ? 9.294 -10.590 -14.559 1.00 90.81 93 SER A O 1
ATOM 711 N N . GLY A 1 94 ? 11.069 -9.519 -13.699 1.00 86.25 94 GLY A N 1
ATOM 712 C CA . GLY A 1 94 ? 11.979 -9.808 -14.815 1.00 86.25 94 GLY A CA 1
ATOM 713 C C . GLY A 1 94 ? 11.635 -9.109 -16.144 1.00 86.25 94 GLY A C 1
ATOM 714 O O . GLY A 1 94 ? 12.261 -9.404 -17.161 1.00 86.25 94 GLY A O 1
ATOM 715 N N . GLN A 1 95 ? 10.661 -8.191 -16.178 1.00 88.31 95 GLN A N 1
ATOM 716 C CA . GLN A 1 95 ? 10.264 -7.506 -17.413 1.00 88.31 95 GLN A CA 1
ATOM 717 C C . GLN A 1 95 ? 11.310 -6.465 -17.839 1.00 88.31 95 GLN A C 1
ATOM 719 O O . GLN A 1 95 ? 11.670 -5.570 -17.073 1.00 88.31 95 GLN A O 1
ATOM 724 N N . ALA A 1 96 ? 11.748 -6.525 -19.101 1.00 88.50 96 ALA A N 1
ATOM 725 C CA . ALA A 1 96 ? 12.810 -5.661 -19.631 1.00 88.50 96 ALA A CA 1
ATOM 726 C C . ALA A 1 96 ? 12.494 -4.154 -19.552 1.00 88.50 96 ALA A C 1
ATOM 728 O O . ALA A 1 96 ? 13.411 -3.344 -19.381 1.00 88.50 96 ALA A O 1
ATOM 729 N N . MET A 1 97 ? 11.207 -3.777 -19.616 1.00 88.75 97 MET A N 1
ATOM 730 C CA . MET A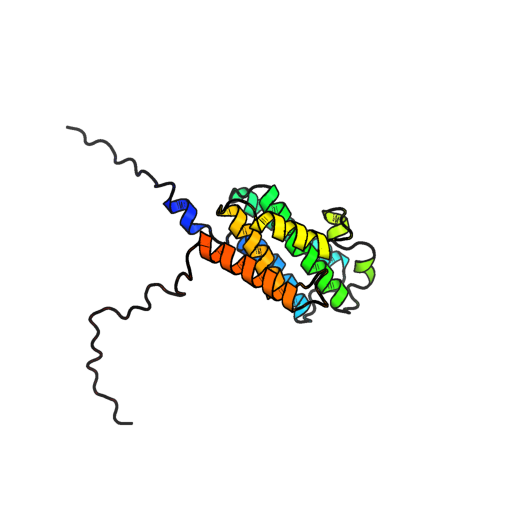 1 97 ? 10.772 -2.377 -19.520 1.00 88.75 97 MET A CA 1
ATOM 731 C C . MET A 1 97 ? 11.172 -1.713 -18.195 1.00 88.75 97 MET A C 1
ATOM 733 O O . MET A 1 97 ? 11.322 -0.498 -18.161 1.00 88.75 97 MET A O 1
ATOM 737 N N . PHE A 1 98 ? 11.398 -2.497 -17.133 1.00 92.44 98 PHE A N 1
ATOM 738 C CA . PHE A 1 98 ? 11.774 -2.021 -15.798 1.00 92.44 98 PHE A CA 1
ATOM 739 C C . PHE A 1 98 ? 13.263 -2.187 -15.475 1.00 92.44 98 PHE A C 1
ATOM 741 O O . PHE A 1 98 ? 13.663 -2.073 -14.319 1.00 92.44 98 PHE A O 1
ATOM 748 N N . SER A 1 99 ? 14.116 -2.419 -16.475 1.00 88.12 99 SER A N 1
ATOM 749 C CA . SER A 1 99 ? 15.566 -2.593 -16.275 1.00 88.12 99 SER A CA 1
ATOM 750 C C . SER A 1 99 ? 16.250 -1.426 -15.542 1.00 88.12 99 SER A C 1
ATOM 752 O O . SER A 1 99 ? 17.243 -1.636 -14.849 1.00 88.12 99 SER A O 1
ATOM 754 N N . GLY A 1 100 ? 15.719 -0.204 -15.656 1.00 90.19 100 GLY A N 1
ATOM 755 C CA . GLY A 1 100 ? 16.203 0.974 -14.927 1.00 90.19 100 GLY A CA 1
ATOM 756 C C . GLY A 1 100 ? 15.622 1.154 -13.520 1.00 90.19 100 GLY A C 1
ATOM 757 O O . GLY A 1 100 ? 16.132 1.979 -12.766 1.00 90.19 100 GLY A O 1
ATOM 758 N N . TRP A 1 101 ? 14.584 0.399 -13.146 1.00 94.44 101 TRP A N 1
ATOM 759 C CA . TRP A 1 101 ? 13.795 0.654 -11.935 1.00 94.44 101 TRP A CA 1
ATOM 760 C C . TRP A 1 101 ? 14.604 0.503 -10.645 1.00 94.44 101 TRP A C 1
ATOM 762 O O . TRP A 1 101 ? 14.423 1.272 -9.707 1.00 94.44 101 TRP A O 1
ATOM 772 N N . SER A 1 102 ? 15.554 -0.436 -10.618 1.00 92.56 102 SER A N 1
ATOM 773 C CA . SER A 1 102 ? 16.420 -0.694 -9.460 1.00 92.56 102 SER A CA 1
ATOM 774 C C . SER A 1 102 ? 17.349 0.464 -9.096 1.00 92.56 102 SER A C 1
ATOM 776 O O . SER A 1 102 ? 17.880 0.473 -7.991 1.00 92.56 102 SER A O 1
ATOM 778 N N . ARG A 1 103 ? 17.557 1.435 -9.997 1.00 93.12 103 ARG A N 1
ATOM 779 C CA . ARG A 1 103 ? 18.402 2.610 -9.731 1.00 93.12 103 ARG A CA 1
ATOM 780 C C . ARG A 1 103 ? 17.741 3.615 -8.798 1.00 93.12 103 ARG A C 1
ATOM 782 O O . ARG A 1 103 ? 18.451 4.345 -8.123 1.00 93.12 103 ARG A O 1
ATOM 789 N N . GLN A 1 104 ? 16.414 3.685 -8.837 1.00 94.00 104 GLN A N 1
ATOM 790 C CA . GLN A 1 104 ? 15.620 4.562 -7.988 1.00 94.00 104 GLN A CA 1
ATOM 791 C C . GLN A 1 104 ? 14.202 3.983 -7.869 1.00 94.00 104 GLN A C 1
ATOM 793 O O . GLN A 1 104 ? 13.292 4.409 -8.590 1.00 94.00 104 GLN A O 1
ATOM 798 N N . PRO A 1 105 ? 13.989 2.967 -7.020 1.00 95.62 105 PRO A N 1
ATOM 799 C CA . PRO A 1 105 ? 12.656 2.444 -6.734 1.00 95.62 105 PRO A CA 1
ATOM 800 C C . PRO A 1 105 ? 11.707 3.547 -6.246 1.00 95.62 105 PRO A C 1
ATOM 802 O O . PRO A 1 105 ? 12.143 4.596 -5.761 1.00 95.62 105 PRO A O 1
ATOM 805 N N . LEU A 1 106 ? 10.397 3.346 -6.377 1.00 95.75 106 LEU A N 1
ATOM 806 C CA . LEU A 1 106 ? 9.432 4.393 -6.040 1.00 95.75 106 LEU A CA 1
ATOM 807 C C . LEU A 1 106 ? 9.399 4.684 -4.526 1.00 95.75 106 LEU A C 1
ATOM 809 O O . LEU A 1 106 ? 9.186 5.829 -4.137 1.00 95.75 106 LEU A O 1
ATOM 813 N N . GLN A 1 107 ? 9.689 3.693 -3.679 1.00 94.38 107 GLN A N 1
ATOM 814 C CA . GLN A 1 107 ? 9.874 3.849 -2.231 1.00 94.38 107 GLN A CA 1
ATOM 815 C C . GLN A 1 107 ? 10.984 4.854 -1.892 1.00 94.38 107 GLN A C 1
ATOM 817 O O . GLN A 1 107 ? 10.834 5.656 -0.973 1.00 94.38 107 GLN A O 1
ATOM 822 N N . GLU A 1 108 ? 12.073 4.860 -2.662 1.00 95.38 108 GLU A N 1
ATOM 823 C CA . GLU A 1 108 ? 13.193 5.772 -2.454 1.00 95.38 108 GLU A CA 1
ATOM 824 C C . GLU A 1 108 ? 12.821 7.172 -2.935 1.00 95.38 108 GLU A C 1
ATOM 826 O O . GLU A 1 108 ? 13.052 8.152 -2.235 1.00 95.38 108 GLU A O 1
ATOM 831 N N . GLU A 1 109 ? 12.189 7.277 -4.103 1.00 94.38 109 GLU A N 1
ATOM 832 C CA . GLU A 1 109 ? 11.780 8.569 -4.653 1.00 94.38 109 GLU A CA 1
ATOM 833 C C . GLU A 1 109 ? 10.716 9.272 -3.797 1.00 94.38 109 GLU A C 1
ATOM 835 O O . GLU A 1 109 ? 10.783 10.484 -3.605 1.00 94.38 109 GLU A O 1
ATOM 840 N N . VAL A 1 110 ? 9.719 8.529 -3.306 1.00 94.38 110 VAL A N 1
ATOM 841 C CA . VAL A 1 110 ? 8.552 9.098 -2.612 1.00 94.38 110 VAL A CA 1
ATOM 842 C C . VAL A 1 110 ? 8.777 9.204 -1.106 1.00 94.38 110 VAL A C 1
ATOM 844 O O . VAL A 1 110 ? 8.326 10.170 -0.494 1.00 94.38 110 VAL A O 1
ATOM 847 N N . PHE A 1 111 ? 9.464 8.233 -0.500 1.00 95.12 111 PHE A N 1
ATOM 848 C CA . PHE A 1 111 ? 9.621 8.151 0.956 1.00 95.12 111 PHE A CA 1
ATOM 849 C C . PHE A 1 111 ? 11.068 8.261 1.437 1.00 95.12 111 PHE A C 1
ATOM 851 O O . PHE A 1 111 ? 11.286 8.341 2.644 1.00 95.12 111 PHE A O 1
ATOM 858 N N . GLY A 1 112 ? 12.054 8.269 0.534 1.00 94.12 112 GLY A N 1
ATOM 859 C CA . GLY A 1 112 ? 13.465 8.249 0.917 1.00 94.12 112 GLY A CA 1
ATOM 860 C C . GLY A 1 112 ? 13.872 6.968 1.651 1.00 94.12 112 GLY A C 1
ATOM 861 O O . GLY A 1 112 ? 14.814 7.005 2.436 1.00 94.12 112 GLY A O 1
ATOM 862 N N . ASP A 1 113 ? 13.147 5.862 1.442 1.00 91.12 113 ASP A N 1
ATOM 863 C CA . ASP A 1 113 ? 13.349 4.604 2.164 1.00 91.12 113 ASP A CA 1
ATOM 864 C C . ASP A 1 113 ? 13.905 3.502 1.252 1.00 91.12 113 ASP A C 1
ATOM 866 O O . ASP A 1 113 ? 13.343 3.179 0.203 1.00 91.12 113 ASP A O 1
ATOM 870 N N . HIS A 1 114 ? 14.996 2.872 1.684 1.00 90.56 114 HIS A N 1
ATOM 871 C CA . HIS A 1 114 ? 15.640 1.747 0.997 1.00 90.56 114 HIS A CA 1
ATOM 872 C C . HIS A 1 114 ? 15.230 0.381 1.568 1.00 90.56 114 HIS A C 1
ATOM 874 O O . HIS A 1 114 ? 15.562 -0.655 0.996 1.00 90.56 114 HIS A O 1
ATOM 880 N N . THR A 1 115 ? 14.489 0.364 2.675 1.00 93.88 115 THR A N 1
ATOM 881 C CA . THR A 1 115 ? 14.182 -0.823 3.489 1.00 93.88 115 THR A CA 1
ATOM 882 C C . THR A 1 115 ? 12.687 -1.124 3.582 1.00 93.88 115 THR A C 1
ATOM 884 O O . THR A 1 115 ? 12.225 -1.722 4.555 1.00 93.88 115 THR A O 1
ATOM 887 N N . ALA A 1 116 ? 11.908 -0.789 2.547 1.00 94.56 116 ALA A N 1
ATOM 888 C CA . ALA A 1 116 ? 10.452 -0.848 2.666 1.00 94.56 116 ALA A CA 1
ATOM 889 C C . ALA A 1 116 ? 9.877 -2.242 2.947 1.00 94.56 116 ALA A C 1
ATOM 891 O O . ALA A 1 116 ? 8.852 -2.376 3.616 1.00 94.56 116 ALA A O 1
ATOM 892 N N . GLY A 1 117 ? 10.577 -3.297 2.518 1.00 94.38 117 GLY A N 1
ATOM 893 C CA . GLY A 1 117 ? 10.239 -4.682 2.845 1.00 94.38 117 GLY A CA 1
ATOM 894 C C . GLY A 1 117 ? 10.275 -5.010 4.343 1.00 94.38 117 GLY A C 1
ATOM 895 O O . GLY A 1 117 ? 9.635 -5.974 4.757 1.00 94.38 117 GLY A O 1
ATOM 896 N N . GLU A 1 118 ? 11.005 -4.241 5.152 1.00 97.31 118 GLU A N 1
ATOM 897 C CA . GLU A 1 118 ? 11.047 -4.354 6.612 1.00 97.31 118 GLU A CA 1
ATOM 898 C C . GLU A 1 118 ? 10.104 -3.353 7.279 1.00 97.31 118 GLU A C 1
ATOM 900 O O . GLU A 1 118 ? 9.258 -3.754 8.087 1.00 97.31 118 GLU A O 1
ATOM 905 N N . THR A 1 119 ? 10.209 -2.080 6.902 1.00 98.12 119 THR A N 1
ATOM 906 C CA . THR A 1 119 ? 9.395 -0.982 7.435 1.00 98.12 119 THR A CA 1
ATOM 907 C C . THR A 1 119 ? 7.895 -1.234 7.244 1.00 98.12 119 THR A C 1
ATOM 909 O O . THR A 1 119 ? 7.106 -0.904 8.127 1.00 98.12 119 THR A O 1
ATOM 912 N N . PHE A 1 120 ? 7.477 -1.912 6.164 1.00 98.69 120 PHE A N 1
ATOM 913 C CA . PHE A 1 120 ? 6.098 -2.388 5.999 1.00 98.69 120 PHE A CA 1
ATOM 914 C C . PHE A 1 120 ? 5.614 -3.172 7.228 1.00 98.69 120 PHE A C 1
ATOM 916 O O . PHE A 1 120 ? 4.562 -2.882 7.791 1.00 98.69 120 PHE A O 1
ATOM 923 N N . PHE A 1 121 ? 6.388 -4.154 7.691 1.00 98.56 121 PHE A N 1
ATOM 924 C CA . PHE A 1 121 ? 5.973 -4.979 8.826 1.00 98.56 121 PHE A CA 1
ATOM 925 C C . PHE A 1 121 ? 6.102 -4.234 10.156 1.00 98.56 121 PHE A C 1
ATOM 927 O O . PHE A 1 121 ? 5.295 -4.471 11.048 1.00 98.56 121 PHE A O 1
ATOM 934 N N . GLN A 1 122 ? 7.059 -3.312 10.292 1.00 98.50 122 GLN A N 1
ATOM 935 C CA . GLN A 1 122 ? 7.154 -2.437 11.469 1.00 98.50 122 GLN A CA 1
ATOM 936 C C . GLN A 1 122 ? 5.911 -1.535 11.596 1.00 98.50 122 GLN A C 1
ATOM 938 O O . GLN A 1 122 ? 5.322 -1.426 12.676 1.00 98.50 122 GLN A O 1
ATOM 943 N N . ASN A 1 123 ? 5.456 -0.962 10.477 1.00 98.56 123 ASN A N 1
ATOM 944 C CA . ASN A 1 123 ? 4.208 -0.205 10.411 1.00 98.56 123 ASN A CA 1
ATOM 945 C C . ASN A 1 123 ? 3.004 -1.090 10.752 1.00 98.56 123 ASN A C 1
ATOM 947 O O . ASN A 1 123 ? 2.167 -0.679 11.550 1.00 98.56 123 ASN A O 1
ATOM 951 N N . LEU A 1 124 ? 2.930 -2.311 10.205 1.00 98.62 124 LEU A N 1
ATOM 952 C CA . LEU A 1 124 ? 1.832 -3.239 10.491 1.00 98.62 124 LEU A CA 1
ATOM 953 C C . LEU A 1 124 ? 1.766 -3.627 11.974 1.00 98.62 124 LEU A C 1
ATOM 955 O O . LEU A 1 124 ? 0.687 -3.593 12.555 1.00 98.62 124 LEU A O 1
ATOM 959 N N . VAL A 1 125 ? 2.901 -3.938 12.608 1.00 98.50 125 VAL A N 1
ATOM 960 C CA . VAL A 1 125 ? 2.958 -4.210 14.057 1.00 98.50 125 VAL A CA 1
ATOM 961 C C . VAL A 1 125 ? 2.431 -3.010 14.844 1.00 98.50 125 VAL A C 1
ATOM 963 O O . VAL A 1 125 ? 1.532 -3.162 15.665 1.00 98.50 125 VAL A O 1
ATOM 966 N N . THR A 1 126 ? 2.910 -1.808 14.515 1.00 98.31 126 THR A N 1
ATOM 967 C CA . THR A 1 126 ? 2.462 -0.568 15.167 1.00 98.31 126 THR A CA 1
ATOM 968 C C . THR A 1 126 ? 0.955 -0.349 14.994 1.00 98.31 126 THR A C 1
ATOM 970 O O . THR A 1 126 ? 0.273 0.063 15.927 1.00 98.31 126 THR A O 1
ATOM 973 N N . LEU A 1 127 ? 0.411 -0.620 13.805 1.00 98.06 127 LEU A N 1
ATOM 974 C CA . LEU A 1 127 ? -1.019 -0.495 13.516 1.00 98.06 127 LEU A CA 1
ATOM 975 C C . LEU A 1 127 ? -1.865 -1.496 14.313 1.00 98.06 127 LEU A C 1
ATOM 977 O O . LEU A 1 127 ? -2.921 -1.123 14.819 1.00 98.06 127 LEU A O 1
ATOM 981 N N . LEU A 1 128 ? -1.403 -2.740 14.460 1.00 97.50 128 LEU A N 1
ATOM 982 C CA . LEU A 1 128 ? -2.107 -3.776 15.223 1.00 97.50 128 LEU A CA 1
ATOM 983 C C . LEU A 1 128 ? -2.232 -3.419 16.714 1.00 97.50 128 LEU A C 1
ATOM 985 O O . LEU A 1 128 ? -3.235 -3.772 17.339 1.00 97.50 128 LEU A O 1
ATOM 989 N N . GLU A 1 129 ? -1.259 -2.684 17.256 1.00 96.75 129 GLU A N 1
ATOM 990 C CA . GLU A 1 129 ? -1.227 -2.212 18.648 1.00 96.75 129 GLU A CA 1
ATOM 991 C C . GLU A 1 129 ? -2.058 -0.939 18.894 1.00 96.75 129 GLU A C 1
ATOM 993 O O . GLU A 1 129 ? -2.408 -0.634 20.038 1.00 96.75 129 GLU A O 1
ATOM 998 N N . ARG A 1 130 ? -2.399 -0.180 17.843 1.00 95.06 130 ARG A N 1
ATOM 999 C CA . ARG A 1 130 ? -3.217 1.039 17.965 1.00 95.06 130 ARG A CA 1
ATOM 1000 C C . ARG A 1 130 ? -4.664 0.719 18.367 1.00 95.06 130 ARG A C 1
ATOM 1002 O O . ARG A 1 130 ? -5.151 -0.386 18.111 1.00 95.06 130 ARG A O 1
ATOM 1009 N N . PRO A 1 131 ? -5.402 1.692 18.942 1.00 92.31 131 PRO A N 1
ATOM 1010 C CA . PRO A 1 131 ? -6.837 1.562 19.190 1.00 92.31 131 PRO A CA 1
ATOM 1011 C C . PRO A 1 131 ? -7.639 1.177 17.938 1.00 92.31 131 PRO A C 1
ATOM 1013 O O . PRO A 1 131 ? -7.296 1.534 16.815 1.00 92.31 131 PRO A O 1
ATOM 1016 N N . ALA A 1 132 ? -8.728 0.430 18.129 1.00 86.81 132 ALA A N 1
ATOM 1017 C CA . ALA A 1 132 ? -9.609 -0.072 17.069 1.00 86.81 132 ALA A CA 1
ATOM 1018 C C . ALA A 1 132 ? -10.538 1.003 16.504 1.00 86.81 132 ALA A C 1
ATOM 1020 O O . ALA A 1 132 ? -11.745 0.937 16.695 1.00 86.81 132 ALA A O 1
ATOM 1021 N N . THR A 1 133 ? -9.970 1.992 15.820 1.00 90.12 133 THR A N 1
ATOM 1022 C CA . THR A 1 133 ? -10.747 2.979 15.060 1.00 90.12 133 THR A CA 1
ATOM 1023 C C . THR A 1 133 ? -11.011 2.490 13.637 1.00 90.12 133 THR A C 1
ATOM 1025 O O . THR A 1 133 ? -10.245 1.670 13.119 1.00 90.12 133 THR A O 1
ATOM 1028 N N . THR A 1 134 ? -12.054 3.022 12.995 1.00 87.00 134 THR A N 1
ATOM 1029 C CA . THR A 1 134 ? -12.375 2.775 11.579 1.00 87.00 134 THR A CA 1
ATOM 1030 C C . THR A 1 134 ? -11.162 3.052 10.686 1.00 87.00 134 THR A C 1
ATOM 1032 O O . THR A 1 134 ? -10.683 2.134 10.025 1.00 87.00 134 THR A O 1
ATOM 1035 N N . ASP A 1 135 ? -10.554 4.240 10.801 1.00 90.81 135 ASP A N 1
ATOM 1036 C CA . ASP A 1 135 ? -9.327 4.622 10.085 1.00 90.81 135 ASP A CA 1
ATOM 1037 C C . ASP A 1 135 ? -8.183 3.617 10.249 1.00 90.81 135 ASP A C 1
ATOM 1039 O O . ASP A 1 135 ? -7.547 3.224 9.274 1.00 90.81 135 ASP A O 1
ATOM 1043 N N . THR A 1 136 ? -7.902 3.186 11.484 1.00 94.38 136 THR A N 1
ATOM 1044 C CA . THR A 1 136 ? -6.806 2.240 11.740 1.00 94.38 136 THR A CA 1
ATOM 1045 C C . THR A 1 136 ? -7.091 0.904 11.060 1.00 94.38 136 THR A C 1
ATOM 1047 O O . THR A 1 136 ? -6.194 0.314 10.463 1.00 94.38 136 THR A O 1
ATOM 1050 N N . CYS A 1 137 ? -8.340 0.437 11.113 1.00 94.38 137 CYS A N 1
ATOM 1051 C CA . CYS A 1 137 ? -8.736 -0.818 10.482 1.00 94.38 137 CYS A CA 1
ATOM 1052 C C . CYS A 1 137 ? -8.701 -0.728 8.952 1.00 94.38 137 CYS A C 1
ATOM 1054 O O . CYS A 1 137 ? -8.260 -1.678 8.313 1.00 94.38 137 CYS A O 1
ATOM 1056 N N . ASP A 1 138 ? -9.082 0.410 8.371 1.00 95.19 138 ASP A N 1
ATOM 1057 C CA . ASP A 1 138 ? -8.987 0.648 6.929 1.00 95.19 138 ASP A CA 1
ATOM 1058 C C . ASP A 1 138 ? -7.529 0.648 6.445 1.00 95.19 138 ASP A C 1
ATOM 1060 O O . ASP A 1 138 ? -7.220 0.079 5.398 1.00 95.19 138 ASP A O 1
ATOM 1064 N N . VAL A 1 139 ? -6.601 1.220 7.222 1.00 97.81 139 VAL A N 1
ATOM 1065 C CA . VAL A 1 139 ? -5.165 1.120 6.912 1.00 97.81 139 VAL A CA 1
ATOM 1066 C C . VAL A 1 139 ? -4.705 -0.334 7.001 1.00 97.81 139 VAL A C 1
ATOM 1068 O O . VAL A 1 139 ? -4.051 -0.815 6.080 1.00 97.81 139 VAL A O 1
ATOM 1071 N N . ILE A 1 140 ? -5.065 -1.063 8.062 1.00 98.00 140 ILE A N 1
ATOM 1072 C CA . ILE A 1 140 ? -4.703 -2.485 8.208 1.00 98.00 140 ILE A CA 1
ATOM 1073 C C . ILE A 1 140 ? -5.252 -3.319 7.045 1.00 98.00 140 ILE A C 1
ATOM 1075 O O . ILE A 1 140 ? -4.562 -4.221 6.577 1.00 98.00 140 ILE A O 1
ATOM 1079 N N . GLU A 1 141 ? -6.435 -2.999 6.525 1.00 96.50 141 GLU A N 1
ATOM 1080 C CA . GLU A 1 141 ? -7.015 -3.671 5.360 1.00 96.50 141 GLU A CA 1
ATOM 1081 C C . GLU A 1 141 ? -6.179 -3.476 4.093 1.00 96.50 141 GLU A C 1
ATOM 1083 O O . GLU A 1 141 ? -5.973 -4.434 3.351 1.00 96.50 141 GLU A O 1
ATOM 1088 N N . VAL A 1 142 ? -5.607 -2.288 3.869 1.00 98.38 142 VAL A N 1
ATOM 1089 C CA . VAL A 1 142 ? -4.663 -2.069 2.757 1.00 98.38 142 VAL A CA 1
ATOM 1090 C C . VAL A 1 142 ? -3.424 -2.960 2.906 1.00 98.38 142 VAL A C 1
ATOM 1092 O O . VAL A 1 142 ? -2.985 -3.581 1.937 1.00 98.38 142 VAL A O 1
ATOM 1095 N N . TYR A 1 143 ? -2.882 -3.086 4.122 1.00 98.69 143 TYR A N 1
ATOM 1096 C CA . TYR A 1 143 ? -1.750 -3.982 4.394 1.00 98.69 143 TYR A CA 1
ATOM 1097 C C . TYR A 1 143 ? -2.138 -5.451 4.192 1.00 98.69 143 TYR A C 1
ATOM 1099 O O . TYR A 1 143 ? -1.387 -6.209 3.575 1.00 98.69 143 TYR A O 1
ATOM 1107 N N . GLN A 1 144 ? -3.319 -5.855 4.667 1.00 97.94 144 GLN A N 1
ATOM 1108 C CA . GLN A 1 144 ? -3.848 -7.200 4.468 1.00 97.94 144 GLN A CA 1
ATOM 1109 C C . GLN A 1 144 ? -4.003 -7.509 2.975 1.00 97.94 144 GLN A C 1
ATOM 1111 O O . GLN A 1 144 ? -3.580 -8.573 2.529 1.00 97.94 144 GLN A O 1
ATOM 1116 N N . LEU A 1 145 ? -4.538 -6.570 2.191 1.00 97.75 145 LEU A N 1
ATOM 1117 C CA . LEU A 1 145 ? -4.688 -6.715 0.747 1.00 97.75 145 LEU A CA 1
ATOM 1118 C C . LEU A 1 145 ? -3.330 -6.923 0.061 1.00 97.75 145 LEU A C 1
ATOM 1120 O O . LEU A 1 145 ? -3.199 -7.842 -0.746 1.00 97.75 145 LEU A O 1
ATOM 1124 N N . CYS A 1 146 ? -2.295 -6.153 0.421 1.00 98.56 146 CYS A N 1
ATOM 1125 C CA . CYS A 1 146 ? -0.934 -6.382 -0.081 1.00 98.56 146 CYS A CA 1
ATOM 1126 C C . CYS A 1 146 ? -0.438 -7.807 0.226 1.00 98.56 146 CYS A C 1
ATOM 1128 O O . CYS A 1 146 ? 0.092 -8.480 -0.662 1.00 98.56 146 CYS A O 1
ATOM 1130 N N . LEU A 1 147 ? -0.634 -8.294 1.457 1.00 98.44 147 LEU A N 1
ATOM 1131 C CA . LEU A 1 147 ? -0.219 -9.644 1.857 1.00 98.44 147 LEU A CA 1
ATOM 1132 C C . LEU A 1 147 ? -0.978 -10.737 1.089 1.00 98.44 147 LEU A C 1
ATOM 1134 O O . LEU A 1 147 ? -0.353 -11.672 0.590 1.00 98.44 147 LEU A O 1
ATOM 1138 N N . LEU A 1 148 ? -2.299 -10.603 0.940 1.00 97.00 148 LEU A N 1
ATOM 1139 C CA . LEU A 1 148 ? -3.147 -11.554 0.207 1.00 97.00 148 LEU A CA 1
ATOM 1140 C C . LEU A 1 148 ? -2.808 -11.607 -1.289 1.00 97.00 148 LEU A C 1
ATOM 1142 O O . LEU A 1 148 ? -2.862 -12.668 -1.907 1.00 97.00 148 LEU A O 1
ATOM 1146 N N . LEU A 1 149 ? -2.403 -10.478 -1.872 1.00 96.94 149 LEU A N 1
ATOM 1147 C CA . LEU A 1 149 ? -1.937 -10.399 -3.260 1.00 96.94 149 LEU A CA 1
ATOM 1148 C C . LEU A 1 149 ? -0.488 -10.899 -3.438 1.00 96.94 149 LEU A C 1
ATOM 1150 O O . LEU A 1 149 ? 0.015 -11.003 -4.566 1.00 96.94 149 LEU A O 1
ATOM 1154 N N . GLY A 1 150 ? 0.176 -11.268 -2.341 1.00 96.69 150 GLY A N 1
ATOM 1155 C CA . GLY A 1 150 ? 1.462 -11.951 -2.331 1.00 96.69 150 GLY A CA 1
ATOM 1156 C C . GLY A 1 150 ? 2.668 -11.030 -2.182 1.00 96.69 150 GLY A C 1
ATOM 1157 O O . GLY A 1 150 ? 3.719 -11.349 -2.749 1.00 96.69 150 GLY A O 1
ATOM 1158 N N . PHE A 1 151 ? 2.522 -9.915 -1.460 1.00 98.38 151 PHE A N 1
ATOM 1159 C CA . PHE A 1 151 ? 3.656 -9.203 -0.874 1.00 98.38 151 PHE A CA 1
ATOM 1160 C C . PHE A 1 151 ? 4.345 -10.091 0.163 1.00 98.38 151 PHE A C 1
ATOM 1162 O O . PHE A 1 151 ? 3.689 -10.708 1.005 1.00 98.38 151 PHE A O 1
ATOM 1169 N N . LYS A 1 152 ? 5.673 -10.150 0.105 1.00 98.06 152 LYS A N 1
ATOM 1170 C CA . LYS A 1 152 ? 6.493 -10.968 1.003 1.00 98.06 152 LYS A CA 1
ATOM 1171 C C . LYS A 1 152 ? 7.446 -10.123 1.843 1.00 98.06 152 LYS A C 1
ATOM 1173 O O . LYS A 1 152 ? 7.656 -10.421 3.020 1.00 98.06 152 LYS A O 1
ATOM 1178 N N . GLY A 1 153 ? 8.033 -9.085 1.246 1.00 97.00 153 GLY A N 1
ATOM 1179 C CA . GLY A 1 153 ? 9.016 -8.223 1.895 1.00 97.00 153 GLY A CA 1
ATOM 1180 C C . GLY A 1 153 ? 10.137 -9.029 2.557 1.00 97.00 153 GLY A C 1
ATOM 1181 O O . GLY A 1 153 ? 10.618 -10.026 2.008 1.00 97.00 153 GLY A O 1
ATOM 1182 N N . ARG A 1 154 ? 10.536 -8.631 3.772 1.00 97.19 154 ARG A N 1
ATOM 1183 C CA . ARG A 1 154 ? 11.617 -9.300 4.519 1.00 97.19 154 ARG A CA 1
ATOM 1184 C C . ARG A 1 154 ? 11.335 -10.760 4.894 1.00 97.19 154 ARG A C 1
ATOM 1186 O O . ARG A 1 154 ? 12.267 -11.485 5.220 1.00 97.19 154 ARG A O 1
ATOM 1193 N N . TYR A 1 155 ? 10.078 -11.198 4.847 1.00 97.88 155 TYR A N 1
ATOM 1194 C CA . TYR A 1 155 ? 9.655 -12.548 5.235 1.00 97.88 155 TYR A CA 1
ATOM 1195 C C . TYR A 1 155 ? 9.483 -13.494 4.042 1.00 97.88 155 TYR A C 1
ATOM 1197 O O . TYR A 1 155 ? 8.789 -14.502 4.131 1.00 97.88 155 TYR A O 1
ATOM 1205 N N . ARG A 1 156 ? 10.133 -13.206 2.908 1.00 96.25 156 ARG A N 1
ATOM 1206 C CA . ARG A 1 156 ? 10.099 -14.060 1.709 1.00 96.25 156 ARG A CA 1
ATOM 1207 C C . ARG A 1 156 ? 10.440 -15.526 1.965 1.00 96.25 156 ARG A C 1
ATOM 1209 O O . ARG A 1 156 ? 9.813 -16.385 1.350 1.00 96.25 156 ARG A O 1
ATOM 1216 N N . GLU A 1 157 ? 11.376 -15.778 2.874 1.00 97.38 157 GLU A N 1
ATOM 1217 C CA . GLU A 1 157 ? 11.839 -17.118 3.256 1.00 97.38 157 GLU A CA 1
ATOM 1218 C C . GLU A 1 157 ? 11.147 -17.658 4.524 1.00 97.38 157 GLU A C 1
ATOM 1220 O O . GLU A 1 157 ? 11.516 -18.718 5.020 1.00 97.38 157 GLU A O 1
ATOM 1225 N N . ASP A 1 158 ? 10.136 -16.955 5.052 1.00 97.75 158 ASP A N 1
ATOM 1226 C CA . ASP A 1 158 ? 9.376 -17.363 6.242 1.00 97.75 158 ASP A CA 1
ATOM 1227 C C . ASP A 1 158 ? 7.853 -17.282 5.995 1.00 97.75 158 ASP A C 1
ATOM 1229 O O . ASP A 1 158 ? 7.178 -16.335 6.422 1.00 97.75 158 ASP A O 1
ATOM 1233 N N . PRO A 1 159 ? 7.278 -18.274 5.285 1.00 96.00 159 PRO A N 1
ATOM 1234 C CA . PRO A 1 159 ? 5.850 -18.299 4.969 1.00 96.00 159 PRO A CA 1
ATOM 1235 C C . PRO A 1 159 ? 4.950 -18.368 6.207 1.00 96.00 159 PRO A C 1
ATOM 1237 O O . PRO A 1 159 ? 3.863 -17.795 6.203 1.00 96.00 159 PRO A O 1
ATOM 1240 N N . LEU A 1 160 ? 5.404 -19.036 7.273 1.00 97.69 160 LEU A N 1
ATOM 1241 C CA . LEU A 1 160 ? 4.641 -19.162 8.515 1.00 97.69 160 LEU A CA 1
ATOM 1242 C C . LEU A 1 160 ? 4.477 -17.798 9.190 1.00 97.69 160 LEU A C 1
ATOM 1244 O O . LEU A 1 160 ? 3.403 -17.468 9.693 1.00 97.69 160 LEU A O 1
ATOM 1248 N N . GLN A 1 161 ? 5.533 -16.984 9.198 1.00 97.50 161 GLN A N 1
ATOM 1249 C CA . GLN A 1 161 ? 5.449 -15.643 9.758 1.00 97.50 161 GLN A CA 1
ATOM 1250 C C . GLN A 1 161 ? 4.563 -14.718 8.912 1.00 97.50 161 GLN A C 1
ATOM 1252 O O . GLN A 1 161 ? 3.828 -13.911 9.482 1.00 97.50 161 GLN A O 1
ATOM 1257 N N . LEU A 1 162 ? 4.562 -14.860 7.581 1.00 97.94 162 LEU A N 1
ATOM 1258 C CA . LEU A 1 162 ? 3.609 -14.154 6.711 1.00 97.94 162 LEU A CA 1
ATOM 1259 C C . LEU A 1 162 ? 2.157 -14.522 7.034 1.00 97.94 162 LEU A C 1
ATOM 1261 O O . LEU A 1 162 ? 1.321 -13.629 7.167 1.00 97.94 162 LEU A O 1
ATOM 1265 N N . GLU A 1 163 ? 1.867 -15.811 7.210 1.00 97.62 163 GLU A N 1
ATOM 1266 C CA . GLU A 1 163 ? 0.531 -16.300 7.564 1.00 97.62 163 GLU A CA 1
ATOM 1267 C C . GLU A 1 163 ? 0.059 -15.725 8.909 1.00 97.62 163 GLU A C 1
ATOM 1269 O O . GLU A 1 163 ? -1.076 -15.266 9.030 1.00 97.62 163 GLU A O 1
ATOM 1274 N N . ARG A 1 164 ? 0.956 -15.622 9.898 1.00 98.25 164 ARG A N 1
ATOM 1275 C CA . ARG A 1 164 ? 0.657 -14.969 11.186 1.00 98.25 164 ARG A CA 1
ATOM 1276 C C . ARG A 1 164 ? 0.284 -13.496 11.035 1.00 98.25 164 ARG A C 1
ATOM 1278 O O . ARG A 1 164 ? -0.631 -13.040 11.714 1.00 98.25 164 ARG A O 1
ATOM 1285 N N . PHE A 1 165 ? 0.967 -12.750 10.165 1.00 98.44 165 PHE A N 1
ATOM 1286 C CA . PHE A 1 165 ? 0.611 -11.352 9.898 1.00 98.44 165 PHE A CA 1
ATOM 1287 C C . PHE A 1 165 ? -0.731 -11.224 9.178 1.00 98.44 165 PHE A C 1
ATOM 1289 O O . PHE A 1 165 ? -1.520 -10.349 9.532 1.00 98.44 165 PHE A O 1
ATOM 1296 N N . GLN A 1 166 ? -1.003 -12.096 8.204 1.00 97.88 166 GLN A N 1
ATOM 1297 C CA . GLN A 1 166 ? -2.295 -12.136 7.514 1.00 97.88 166 GLN A CA 1
ATOM 1298 C C . GLN A 1 166 ? -3.434 -12.407 8.497 1.00 97.88 166 GLN A C 1
ATOM 1300 O O . GLN A 1 166 ? -4.441 -11.701 8.485 1.00 97.88 166 GLN A O 1
ATOM 1305 N N . GLU A 1 167 ? -3.246 -13.386 9.380 1.00 97.69 167 GLU A N 1
ATOM 1306 C CA . GLU A 1 167 ? -4.232 -13.767 10.383 1.00 97.69 167 GLU A CA 1
ATOM 1307 C C . GLU A 1 167 ? -4.451 -12.669 11.428 1.00 97.69 167 GLU A C 1
ATOM 1309 O O . GLU A 1 167 ? -5.592 -12.322 11.728 1.00 97.69 167 GLU A O 1
ATOM 1314 N N . ALA A 1 168 ? -3.376 -12.062 11.936 1.00 97.50 168 ALA A N 1
ATOM 1315 C CA . ALA A 1 168 ? -3.476 -10.958 12.885 1.00 97.50 168 ALA A CA 1
ATOM 1316 C C . ALA A 1 168 ? -4.214 -9.751 12.283 1.00 97.50 168 ALA A C 1
ATOM 1318 O O . ALA A 1 168 ? -5.096 -9.188 12.930 1.00 97.50 168 ALA A O 1
ATOM 1319 N N . ALA A 1 169 ? -3.903 -9.380 11.035 1.00 96.94 169 ALA A N 1
ATOM 1320 C CA . ALA A 1 169 ? -4.605 -8.310 10.327 1.00 96.94 169 ALA A CA 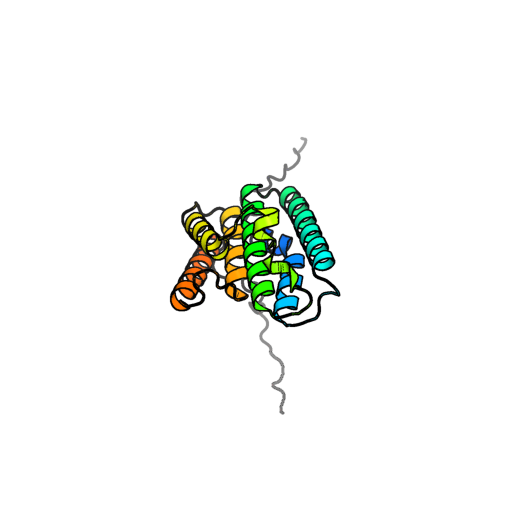1
ATOM 1321 C C . ALA A 1 169 ? -6.093 -8.643 10.134 1.00 96.94 169 ALA A C 1
ATOM 1323 O O . ALA A 1 169 ? -6.954 -7.817 10.442 1.00 96.94 169 ALA A O 1
ATOM 1324 N N . ARG A 1 170 ? -6.399 -9.876 9.709 1.00 94.94 170 ARG A N 1
ATOM 1325 C CA . ARG A 1 170 ? -7.770 -10.365 9.515 1.00 94.94 170 ARG A CA 1
ATOM 1326 C C . ARG A 1 170 ? -8.596 -10.281 10.795 1.00 94.94 170 ARG A C 1
ATOM 1328 O O . ARG A 1 170 ? -9.644 -9.641 10.800 1.00 94.94 170 ARG A O 1
ATOM 1335 N N . GLN A 1 171 ? -8.102 -10.870 11.885 1.00 94.12 171 GLN A N 1
ATOM 1336 C CA . GLN A 1 171 ? -8.773 -10.843 13.189 1.00 94.12 171 GLN A CA 1
ATOM 1337 C C . GLN A 1 171 ? -9.006 -9.410 13.666 1.00 94.12 171 GLN A C 1
ATOM 1339 O O . GLN A 1 171 ? -10.052 -9.093 14.234 1.00 94.12 171 GLN A O 1
ATOM 1344 N N . ARG A 1 172 ? -8.038 -8.523 13.414 1.00 92.56 172 ARG A N 1
ATOM 1345 C CA . ARG A 1 172 ? -8.126 -7.124 13.819 1.00 92.56 172 ARG A CA 1
ATOM 1346 C C . ARG A 1 172 ? -9.240 -6.369 13.098 1.00 92.56 172 ARG A C 1
ATOM 1348 O O . ARG A 1 172 ? -9.916 -5.564 13.740 1.00 92.56 172 ARG A O 1
ATOM 1355 N N . ILE A 1 173 ? -9.426 -6.631 11.805 1.00 91.44 173 ILE A N 1
ATOM 1356 C CA . ILE A 1 173 ? -10.484 -6.034 10.979 1.00 91.44 173 ILE A CA 1
ATOM 1357 C C . ILE A 1 173 ? -11.849 -6.630 11.340 1.00 91.44 173 ILE A C 1
ATOM 1359 O O . ILE A 1 173 ? -12.797 -5.882 11.581 1.00 91.44 173 ILE A O 1
ATOM 1363 N N . GLU A 1 174 ? -11.944 -7.959 11.447 1.00 89.31 174 GLU A N 1
ATOM 1364 C CA . GLU A 1 174 ? -13.179 -8.663 11.827 1.00 89.31 174 GLU A CA 1
ATOM 1365 C C . GLU A 1 174 ? -13.674 -8.234 13.214 1.00 89.31 174 GLU A C 1
ATOM 1367 O O . GLU A 1 174 ? -14.866 -7.995 13.402 1.00 89.31 174 GLU A O 1
ATOM 1372 N N . GLY A 1 175 ? -12.765 -8.063 14.177 1.00 86.62 175 GLY A N 1
ATOM 1373 C CA . GLY A 1 175 ? -13.112 -7.611 15.523 1.00 86.62 175 GLY A CA 1
ATOM 1374 C C . GLY A 1 175 ? -13.689 -6.193 15.571 1.00 86.62 175 GLY A C 1
ATOM 1375 O O . GLY A 1 175 ? -14.509 -5.905 16.439 1.00 86.62 175 GLY A O 1
ATOM 1376 N N . ALA A 1 176 ? -13.293 -5.314 14.646 1.00 81.44 176 ALA A N 1
ATOM 1377 C CA . ALA A 1 176 ? -13.780 -3.936 14.592 1.00 81.44 176 ALA A CA 1
ATOM 1378 C C . ALA A 1 176 ? -15.076 -3.781 13.781 1.00 81.44 176 ALA A C 1
ATOM 1380 O O . ALA A 1 176 ? -15.904 -2.937 14.112 1.00 81.44 176 ALA A O 1
ATOM 1381 N N . ARG A 1 177 ? -15.258 -4.581 12.721 1.00 78.94 177 ARG A N 1
ATOM 1382 C CA . ARG A 1 177 ? -16.389 -4.452 11.780 1.00 78.94 177 ARG A CA 1
ATOM 1383 C C . ARG A 1 177 ? -17.488 -5.504 11.963 1.00 78.94 177 ARG A C 1
ATOM 1385 O O . ARG A 1 177 ? -18.535 -5.403 11.328 1.00 78.94 177 ARG A O 1
ATOM 1392 N N . GLY A 1 178 ? -17.263 -6.492 12.826 1.00 69.06 178 GLY A N 1
ATOM 1393 C CA . GLY A 1 178 ? -18.088 -7.691 12.925 1.00 69.06 178 GLY A CA 1
ATOM 1394 C C . GLY A 1 178 ? -17.717 -8.722 11.856 1.00 69.06 178 GLY A C 1
ATOM 1395 O O . GLY A 1 178 ? -17.242 -8.392 10.768 1.00 69.06 178 GLY A O 1
ATOM 1396 N N . THR A 1 179 ? -17.920 -10.001 12.168 1.00 57.69 179 THR A N 1
ATOM 1397 C CA . THR A 1 179 ? -17.714 -11.101 11.225 1.00 57.69 179 THR A CA 1
ATOM 1398 C C . THR A 1 179 ? -18.695 -10.982 10.069 1.00 57.69 179 THR A C 1
ATOM 1400 O O . THR A 1 179 ? -19.896 -11.115 10.269 1.00 57.69 179 THR A O 1
ATOM 1403 N N . GLY A 1 180 ? -18.158 -10.753 8.867 1.00 55.19 180 GLY A N 1
ATOM 1404 C CA . GLY A 1 180 ? -18.820 -11.005 7.592 1.00 55.19 180 GLY A CA 1
ATOM 1405 C C . GLY A 1 180 ? -20.230 -10.438 7.492 1.00 55.19 180 GLY A C 1
ATOM 1406 O O . GLY A 1 180 ? -21.209 -11.130 7.753 1.00 55.19 180 GLY A O 1
ATOM 1407 N N . ARG A 1 181 ? -20.344 -9.207 6.994 1.00 50.25 181 ARG A N 1
ATOM 1408 C CA . ARG A 1 181 ? -21.565 -8.774 6.314 1.00 50.25 181 ARG A CA 1
ATOM 1409 C C . ARG A 1 181 ? -21.839 -9.834 5.243 1.00 50.25 181 ARG A C 1
ATOM 1411 O O . ARG A 1 181 ? -21.081 -9.920 4.278 1.00 50.25 181 ARG A O 1
ATOM 1418 N N . GLU A 1 182 ? -22.820 -10.710 5.478 1.00 47.66 182 GLU A N 1
ATOM 1419 C CA . GLU A 1 182 ? -23.214 -11.733 4.513 1.00 47.66 182 GLU A CA 1
ATOM 1420 C C . GLU A 1 182 ? -23.318 -11.054 3.148 1.00 47.66 182 GLU A C 1
ATOM 1422 O O . GLU A 1 182 ? -23.923 -9.981 3.037 1.00 47.66 182 GLU A O 1
ATOM 1427 N N . LEU A 1 183 ? -22.700 -11.645 2.118 1.00 49.75 183 LEU A N 1
ATOM 1428 C CA . LEU A 1 183 ? -22.651 -11.050 0.777 1.00 49.75 183 LEU A CA 1
ATOM 1429 C C . LEU A 1 183 ? -24.059 -10.726 0.239 1.00 49.75 183 LEU A C 1
ATOM 1431 O O . LEU A 1 183 ? -24.192 -9.871 -0.634 1.00 49.75 183 LEU A O 1
ATOM 1435 N N . ALA A 1 184 ? -25.115 -11.307 0.825 1.00 48.50 184 ALA A N 1
ATOM 1436 C CA . ALA A 1 184 ? -26.349 -10.559 1.018 1.00 48.50 184 ALA A CA 1
ATOM 1437 C C . ALA A 1 184 ? -27.097 -10.943 2.311 1.00 48.50 184 ALA A C 1
ATOM 1439 O O . ALA A 1 184 ? -27.489 -12.089 2.495 1.00 48.50 184 ALA A O 1
ATOM 1440 N N . ALA A 1 185 ? -27.438 -9.938 3.124 1.00 48.97 185 ALA A N 1
ATOM 1441 C CA . ALA A 1 185 ? -28.307 -10.059 4.305 1.00 48.97 185 ALA A CA 1
ATOM 1442 C C . ALA A 1 185 ? -29.745 -10.550 3.994 1.00 48.97 185 ALA A C 1
ATOM 1444 O O . ALA A 1 185 ? -30.542 -10.793 4.894 1.00 48.97 185 ALA A O 1
ATOM 1445 N N . GLN A 1 186 ? -30.092 -10.678 2.708 1.00 48.78 186 GLN A N 1
ATOM 1446 C CA . GLN A 1 186 ? -31.402 -11.103 2.204 1.00 48.78 186 GLN A CA 1
ATOM 1447 C C . GLN A 1 186 ? -31.434 -12.560 1.707 1.00 48.78 186 GLN A C 1
ATOM 1449 O O . GLN A 1 186 ? -32.380 -12.950 1.032 1.00 48.78 186 GLN A O 1
ATOM 1454 N N . TRP A 1 187 ? -30.415 -13.379 2.001 1.00 55.62 187 TRP A N 1
ATOM 1455 C CA . TRP A 1 187 ? -30.432 -14.811 1.641 1.00 55.62 187 TRP A CA 1
ATOM 1456 C C . TRP A 1 187 ? -31.387 -15.630 2.514 1.00 55.62 187 TRP A C 1
ATOM 1458 O O . TRP A 1 187 ? -31.637 -16.802 2.232 1.00 55.62 187 TRP A O 1
ATOM 1468 N N . SER A 1 188 ? -31.980 -15.007 3.536 1.00 51.94 188 SER A N 1
ATOM 1469 C CA . SER A 1 188 ? -33.190 -15.526 4.158 1.00 51.94 188 SER A CA 1
ATOM 1470 C C . SER A 1 188 ? -34.297 -15.511 3.113 1.00 51.94 188 SER A C 1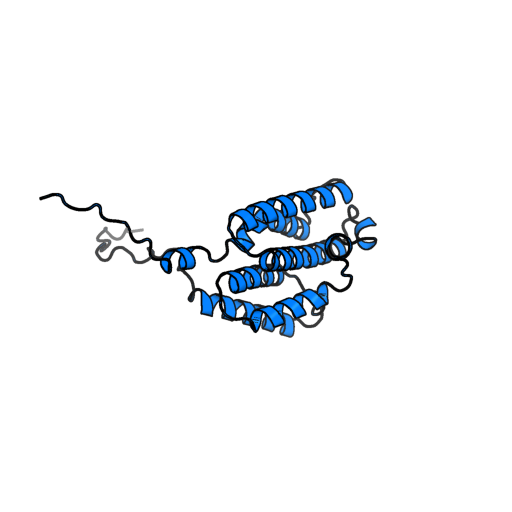
ATOM 1472 O O . SER A 1 188 ? -34.920 -14.480 2.865 1.00 51.94 188 SER A O 1
ATOM 1474 N N . HIS A 1 189 ? -34.513 -16.669 2.490 1.00 53.53 189 HIS A N 1
ATOM 1475 C CA . HIS A 1 189 ? -35.725 -16.988 1.754 1.00 53.53 189 HIS A CA 1
ATOM 1476 C C . HIS A 1 189 ? -36.915 -16.322 2.464 1.00 53.53 189 HIS A C 1
ATOM 1478 O O . HIS A 1 189 ? -37.032 -16.508 3.682 1.00 53.53 189 HIS A O 1
ATOM 1484 N N . PRO A 1 190 ? -37.764 -15.528 1.782 1.00 58.28 190 PRO A N 1
ATOM 1485 C CA . PRO A 1 190 ? -38.894 -14.884 2.438 1.00 58.28 190 PRO A CA 1
ATOM 1486 C C . PRO A 1 190 ? -39.650 -15.953 3.230 1.00 58.28 190 PRO A C 1
ATOM 1488 O O . PRO A 1 190 ? -40.070 -16.970 2.665 1.00 58.28 190 PRO A O 1
ATOM 1491 N N . MET A 1 191 ? -39.712 -15.793 4.559 1.00 51.34 191 MET A N 1
ATOM 1492 C CA . MET A 1 191 ? -40.438 -16.724 5.420 1.00 51.34 191 MET A CA 1
ATOM 1493 C C . MET A 1 191 ? -41.893 -16.711 4.954 1.00 51.34 191 MET A C 1
ATOM 1495 O O . MET A 1 191 ? -42.619 -15.755 5.215 1.00 51.34 191 MET A O 1
ATOM 1499 N N . GLY A 1 192 ? -42.294 -17.741 4.211 1.00 56.00 192 GLY A N 1
ATOM 1500 C CA . GLY A 1 192 ? -43.637 -17.840 3.648 1.00 56.00 192 GLY A CA 1
ATOM 1501 C C . GLY A 1 192 ? -43.727 -18.419 2.238 1.00 56.00 192 GLY A C 1
ATOM 1502 O O . GLY A 1 192 ? -44.802 -18.884 1.875 1.00 56.00 192 GLY A O 1
ATOM 1503 N N . GLU A 1 193 ? -42.647 -18.476 1.452 1.00 51.47 193 GLU A N 1
ATOM 1504 C CA . GLU A 1 193 ? -42.703 -19.177 0.158 1.00 51.47 193 GLU A CA 1
ATOM 1505 C C . GLU A 1 193 ? -42.502 -20.690 0.361 1.00 51.47 193 GLU A C 1
ATOM 1507 O O . GLU A 1 193 ? -41.448 -21.281 0.147 1.00 51.47 193 GLU A O 1
ATOM 1512 N N . SER A 1 194 ? -43.555 -21.385 0.781 1.00 55.19 194 SER A N 1
ATOM 1513 C CA . SER A 1 194 ? -43.623 -22.805 0.451 1.00 55.19 194 SER A CA 1
ATOM 1514 C C . SER A 1 194 ? -43.696 -22.898 -1.073 1.00 55.19 194 SER A C 1
ATOM 1516 O O . SER A 1 194 ? -44.740 -22.576 -1.647 1.00 55.19 194 SER A O 1
ATOM 1518 N N . VAL A 1 195 ? -42.612 -23.320 -1.732 1.00 58.19 195 VAL A N 1
ATOM 1519 C CA . VAL A 1 195 ? -42.659 -23.721 -3.143 1.00 58.19 195 VAL A CA 1
ATOM 1520 C C . VAL A 1 195 ? -43.576 -24.941 -3.223 1.00 58.19 195 VAL A C 1
ATOM 1522 O O . VAL A 1 195 ? -43.158 -26.086 -3.091 1.00 58.19 195 VAL A O 1
ATOM 1525 N N . SER A 1 196 ? -44.869 -24.680 -3.374 1.00 61.09 196 SER A N 1
ATOM 1526 C CA . SER A 1 196 ? -45.904 -25.669 -3.656 1.00 61.09 196 SER A CA 1
ATOM 1527 C C . SER A 1 196 ? -46.136 -25.692 -5.165 1.00 61.09 196 SER A C 1
ATOM 1529 O O . SER A 1 196 ? -47.225 -25.436 -5.665 1.00 61.09 196 SER A O 1
ATOM 1531 N N . GLY A 1 197 ? -45.059 -25.952 -5.906 1.00 66.94 197 GLY A N 1
ATOM 1532 C CA . GLY A 1 197 ? -45.119 -26.288 -7.325 1.00 66.94 197 GLY A CA 1
ATOM 1533 C C . GLY A 1 197 ? -45.105 -27.809 -7.499 1.00 66.94 197 GLY A C 1
ATOM 1534 O O . GLY A 1 197 ? -44.493 -28.495 -6.672 1.00 66.94 197 GLY A O 1
ATOM 1535 N N . PRO A 1 198 ? -45.762 -28.368 -8.533 1.00 62.28 198 PRO A N 1
ATOM 1536 C CA . PRO A 1 198 ? -45.638 -29.786 -8.851 1.00 62.28 198 PRO A CA 1
ATOM 1537 C C . PRO A 1 198 ? -44.156 -30.141 -8.982 1.00 62.28 198 PRO A C 1
ATOM 1539 O O . PRO A 1 198 ? -43.418 -29.440 -9.668 1.00 62.28 198 PRO A O 1
ATOM 1542 N N . ARG A 1 199 ? -43.709 -31.212 -8.315 1.00 62.25 199 ARG A N 1
ATOM 1543 C CA . ARG A 1 199 ? -42.376 -31.764 -8.580 1.00 62.25 199 ARG A CA 1
ATOM 1544 C C . ARG A 1 199 ? -42.342 -32.189 -10.045 1.00 62.25 199 ARG A C 1
ATOM 1546 O O . ARG A 1 199 ? -43.140 -33.041 -10.438 1.00 62.25 199 ARG A O 1
ATOM 1553 N N . ASP A 1 200 ? -41.454 -31.577 -10.819 1.00 68.06 200 ASP A N 1
ATOM 1554 C CA . ASP A 1 200 ? -41.242 -31.921 -12.220 1.00 68.06 200 ASP A CA 1
ATOM 1555 C C . ASP A 1 200 ? -40.921 -33.424 -12.350 1.00 68.06 200 ASP A C 1
ATOM 1557 O O . ASP A 1 200 ? -40.091 -33.934 -11.593 1.00 68.06 200 ASP A O 1
ATOM 1561 N N . PRO A 1 201 ? -41.579 -34.161 -13.265 1.00 66.88 201 PRO A N 1
ATOM 1562 C CA . PRO A 1 201 ? -41.353 -35.584 -13.461 1.00 66.88 201 PRO A CA 1
ATOM 1563 C C . PRO A 1 201 ? -40.330 -35.804 -14.582 1.00 66.88 201 PRO A C 1
ATOM 1565 O O . PRO A 1 201 ? -40.653 -36.407 -15.607 1.00 66.88 201 PRO A O 1
ATOM 1568 N N . TRP A 1 202 ? -39.114 -35.292 -14.393 1.00 58.00 202 TRP A N 1
ATOM 1569 C CA . TRP A 1 202 ? -37.952 -35.657 -15.206 1.00 58.00 202 TRP A CA 1
ATOM 1570 C C . TRP A 1 202 ? -36.855 -36.226 -14.315 1.00 58.00 202 TRP A C 1
ATOM 1572 O O . TRP A 1 202 ? -36.538 -35.584 -13.288 1.00 58.00 202 TRP A O 1
#

Sequence (202 aa):
MRVPPIVSYRDPVQDDLGRGGELALGLQEAFTVLVRLRAGRQIGSDSDSFRTHVKALLTAAHKDLVGAGYSEDSIRLAIYAYVAFLDESILGSGQAMFSGWSRQPLQEEVFGDHTAGETFFQNLVTLLERPATTDTCDVIEVYQLCLLLGFKGRYREDPLQLERFQEAARQRIEGARGTGRELAAQWSHPMGESVSGPRDPW

pLDDT: mean 84.63, std 18.82, range [37.59, 98.69]

Foldseek 3Di:
DDDDDPPPPDPPVVVQLPCAQVLVVLCVVLVVLQLCLLVVHDPDDADVVVVVVSVVSLVSSLVVVVVVVADPVLSVLLVLLSQLLSQVSLVPRPDPRCPVCVVARVCCVPPVDPQSLVVNVVVLVVLLPDDLGSSSLNSLVSNLVSLVSPRQRPNVVPVVVSVVSNVSSVCSNCVNNPPDPDPDPPPPDPVPPPVPDPDDPD

Secondary structure (DSSP, 8-state):
-PPPP------HHHHHTT-TTHHHHHTHHHHHHHHHHHTT----S-HHHHHHHHHHHHHHHHHHHHHTT--HHHHHHHHHHHHHHHHHHHHHH--GGGTTGGGS-HHHHHH--S-HHHHHHHHHHHHHHS---HHHHHHHHHHHHHHHTT--GGGTT-HHHHHHHHHHHHHHHHHHH-S---S-TT-S--TT----PPPP--

Radius of gyration: 22.13 Å; chains: 1; bounding box: 69×62×43 Å